Protein AF-A0A2N5JMX3-F1 (afdb_monomer)

Foldseek 3Di:
DDDWDDDLNDTDHRPVVVVCVVLPDDDDDQDPLLSSVLSVLVSVCVPDDDDALEAEDEHAAPDDAVSQQVSQVVCCVVRLHWYKYAYHQRWIFTALVVCVLCVQCVVQWPDDDSRGITGGHPVCSVVSSVSSSVVSVVNTRDPDDDSQPAPEEAELVRDDQVVLVVVQVVPVVPDPDFHKHKYAFAAQDPDQWDDRPNETEHEPDPDPCNVVSVVAGTKIFIWGWDADPVRGIYTYTDDMDHHDPDPPPD

Sequence (250 aa):
MKYRWTLSDLVFPQDQGLLTERLTDRFQPLSEVAQRYRLEAKYLLAGEVQPYSSIVLTHSHWSDQDSLQQVVFKLEQEYGCPVILIGAEGRGIVKPDRSFLLEQVSSWLKEWHKDGKFVVQPQKIDQVIDRWRKFCRPYRSSYTNNDLKIEAIIPYDRVMANDLNSLYQTVAPFMTERPLFCLSSVPMPREKIVNVKGINFVWAEQKDQAETLKRWQKIDLVFYLEKTQKSQWQGTIVDVEPTRDGRIPV

Radius of gyration: 21.65 Å; Cα contacts (8 Å, |Δi|>4): 366; chains: 1; bounding box: 45×44×70 Å

Mean predicted aligned error: 16.63 Å

Solvent-accessible surface area (backbone atoms only — not comparable to full-atom values): 14628 Å² total; per-residue (Å²): 142,83,84,68,47,75,59,95,87,43,79,42,79,71,55,59,64,67,50,44,68,72,62,64,65,89,72,81,88,64,53,73,68,21,49,50,53,40,53,54,50,54,54,59,52,71,76,56,83,84,78,49,28,41,48,74,49,75,43,74,85,44,72,57,63,73,35,46,42,55,30,36,57,48,48,24,68,76,54,49,26,58,35,36,44,31,20,29,86,26,38,27,33,36,55,42,98,49,43,72,61,52,62,78,44,46,94,48,39,79,47,74,48,79,73,16,43,34,27,34,40,69,96,36,46,69,61,48,49,53,48,49,52,61,67,28,50,80,47,64,38,44,78,83,93,55,89,71,65,63,77,46,80,40,53,51,92,69,68,47,72,67,56,56,52,54,51,46,68,68,48,46,86,81,46,97,58,85,59,27,34,30,40,33,63,33,67,55,67,95,53,84,57,39,72,57,89,88,31,46,31,34,64,74,61,94,68,92,45,71,71,70,50,72,76,40,73,27,23,28,39,30,26,33,78,46,71,45,98,83,71,44,66,31,34,39,31,78,46,77,44,71,44,78,85,82,78,76,82,128

Structure (mmCIF, N/CA/C/O backbone):
data_AF-A0A2N5JMX3-F1
#
_entry.id   AF-A0A2N5JMX3-F1
#
loop_
_atom_site.group_PDB
_atom_site.id
_atom_site.type_symbol
_atom_site.label_atom_id
_atom_site.label_alt_id
_atom_site.label_comp_id
_atom_site.label_asym_id
_atom_site.label_entity_id
_atom_site.label_seq_id
_atom_site.pdbx_PDB_ins_code
_atom_site.Cartn_x
_atom_site.Cartn_y
_atom_site.Cartn_z
_atom_site.occupancy
_atom_site.B_iso_or_equiv
_atom_site.auth_seq_id
_atom_site.auth_comp_id
_atom_site.auth_asym_id
_atom_site.auth_atom_id
_atom_site.pdbx_PDB_model_num
ATOM 1 N N . MET A 1 1 ? -10.245 15.251 -33.845 1.00 33.56 1 MET A N 1
ATOM 2 C CA . MET A 1 1 ? -9.558 14.964 -32.568 1.00 33.56 1 MET A CA 1
ATOM 3 C C . MET A 1 1 ? -8.161 15.547 -32.651 1.00 33.56 1 MET A C 1
ATOM 5 O O . MET A 1 1 ? -7.370 15.052 -33.437 1.00 33.56 1 MET A O 1
ATOM 9 N N . LYS A 1 2 ? -7.886 16.651 -31.957 1.00 34.22 2 LYS A N 1
ATOM 10 C CA . LYS A 1 2 ? -6.597 17.342 -32.022 1.00 34.22 2 LYS A CA 1
ATOM 11 C C . LYS A 1 2 ? -6.095 17.545 -30.584 1.00 34.22 2 LYS A C 1
ATOM 13 O O . LYS A 1 2 ? -6.896 17.920 -29.736 1.00 34.22 2 LYS A O 1
ATOM 18 N N . TYR A 1 3 ? -4.798 17.313 -30.371 1.00 40.62 3 TYR A N 1
ATOM 19 C CA . TYR A 1 3 ? -3.989 17.748 -29.217 1.00 40.62 3 TYR A CA 1
ATOM 20 C C . TYR A 1 3 ? -3.969 16.829 -27.967 1.00 40.62 3 TYR A C 1
ATOM 22 O O . TYR A 1 3 ? -4.787 16.943 -27.060 1.00 40.62 3 TYR A O 1
ATOM 30 N N . ARG A 1 4 ? -2.977 15.923 -27.924 1.00 45.19 4 ARG A N 1
ATOM 31 C CA . ARG A 1 4 ? -2.573 15.036 -26.809 1.00 45.19 4 ARG A CA 1
ATOM 32 C C . ARG A 1 4 ? -1.038 14.966 -26.786 1.00 45.19 4 ARG A C 1
ATOM 34 O O . ARG A 1 4 ? -0.452 14.914 -27.865 1.00 45.19 4 ARG A O 1
ATOM 41 N N . TRP A 1 5 ? -0.401 14.978 -25.613 1.00 37.41 5 TRP A N 1
ATOM 42 C CA . TRP A 1 5 ? 1.052 14.755 -25.476 1.00 37.41 5 TRP A CA 1
ATOM 43 C C . TRP A 1 5 ? 1.297 13.331 -24.976 1.00 37.41 5 TRP A C 1
ATOM 45 O O . TRP A 1 5 ? 0.543 12.848 -24.131 1.00 37.41 5 TRP A O 1
ATOM 55 N N . THR A 1 6 ? 2.322 12.662 -25.501 1.00 45.41 6 THR A N 1
ATOM 56 C CA . THR A 1 6 ? 2.697 11.295 -25.114 1.00 45.41 6 THR A CA 1
ATOM 57 C C . THR A 1 6 ? 4.011 11.300 -24.346 1.00 45.41 6 THR A C 1
ATOM 59 O O . THR A 1 6 ? 5.022 11.754 -24.880 1.00 45.41 6 THR A O 1
ATOM 62 N N . LEU A 1 7 ? 4.007 10.769 -23.125 1.00 44.41 7 LEU A N 1
ATOM 63 C CA . LEU A 1 7 ? 5.220 10.440 -22.373 1.00 44.41 7 LEU A CA 1
ATOM 64 C C . LEU A 1 7 ? 5.188 8.937 -22.116 1.00 44.41 7 LEU A C 1
ATOM 66 O O . LEU A 1 7 ? 4.300 8.466 -21.413 1.00 44.41 7 LEU A O 1
ATOM 70 N N . SER A 1 8 ? 6.127 8.203 -22.714 1.00 48.09 8 SER A N 1
ATOM 71 C CA . SER A 1 8 ? 6.264 6.755 -22.516 1.00 48.09 8 SER A CA 1
ATOM 72 C C . SER A 1 8 ? 4.932 6.004 -22.711 1.00 48.09 8 SER A C 1
ATOM 74 O O . SER A 1 8 ? 4.511 5.237 -21.855 1.00 48.09 8 SER A O 1
ATOM 76 N N . ASP A 1 9 ? 4.240 6.296 -23.819 1.00 50.84 9 ASP A N 1
ATOM 77 C CA . ASP A 1 9 ? 2.918 5.766 -24.204 1.00 50.84 9 ASP A CA 1
ATOM 78 C C . ASP A 1 9 ? 1.709 6.233 -23.360 1.00 50.84 9 ASP A C 1
ATOM 80 O O . ASP A 1 9 ? 0.561 5.975 -23.732 1.00 50.84 9 ASP A O 1
ATOM 84 N N . LEU A 1 10 ? 1.919 7.012 -22.292 1.00 45.47 10 LEU A N 1
ATOM 85 C CA . LEU A 1 10 ? 0.849 7.654 -21.519 1.00 45.47 10 LEU A CA 1
ATOM 86 C C . LEU A 1 10 ? 0.405 8.975 -22.161 1.00 45.47 10 LEU A C 1
ATOM 88 O O . LEU A 1 10 ? 1.221 9.777 -22.614 1.00 45.47 10 LEU A O 1
ATOM 92 N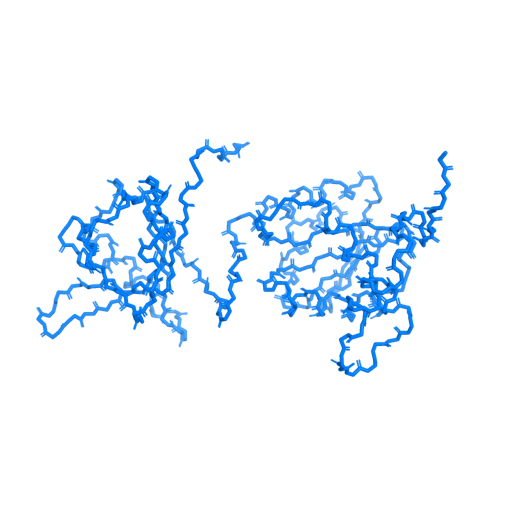 N . VAL A 1 11 ? -0.909 9.217 -22.188 1.00 52.62 11 VAL A N 1
ATOM 93 C CA . VAL A 1 11 ? -1.544 10.336 -22.902 1.00 52.62 11 VAL A CA 1
ATOM 94 C C . VAL A 1 11 ? -1.982 11.437 -21.932 1.00 52.62 11 VAL A C 1
ATOM 96 O O . VAL A 1 11 ? -2.961 11.277 -21.210 1.00 52.62 11 VAL A O 1
ATOM 99 N N . PHE A 1 12 ? -1.334 12.599 -21.960 1.00 49.59 12 PHE A N 1
ATOM 100 C CA . PHE A 1 12 ? -1.608 13.703 -21.030 1.00 49.59 12 PHE A CA 1
ATOM 101 C C . PHE A 1 12 ? -2.557 14.757 -21.638 1.00 49.59 12 PHE A C 1
ATOM 103 O O . PHE A 1 12 ? -2.493 15.013 -22.849 1.00 49.59 12 PHE A O 1
ATOM 110 N N . PRO A 1 13 ? -3.433 15.394 -20.830 1.00 46.22 13 PRO A N 1
ATOM 111 C CA . PRO A 1 13 ? -4.165 16.590 -21.252 1.00 46.22 13 PRO A CA 1
ATOM 112 C C . PRO A 1 13 ? -3.198 17.766 -21.496 1.00 46.22 13 PRO A C 1
ATOM 114 O O . PRO A 1 13 ? -2.206 17.909 -20.789 1.00 46.22 13 PRO A O 1
ATOM 117 N N . GLN A 1 14 ? -3.474 18.599 -22.511 1.00 49.59 14 GLN A N 1
ATOM 118 C CA . GLN A 1 14 ? -2.558 19.644 -23.012 1.00 49.59 14 GLN A CA 1
ATOM 119 C C . GLN A 1 14 ? -2.298 20.796 -22.022 1.00 49.59 14 GLN A C 1
ATOM 121 O O . GLN A 1 14 ? -1.382 21.581 -22.248 1.00 49.59 14 GLN A O 1
ATOM 126 N N . ASP A 1 15 ? -3.094 20.932 -20.960 1.00 49.72 15 ASP A N 1
ATOM 127 C CA . ASP A 1 15 ? -3.024 22.082 -20.060 1.00 49.72 15 ASP A CA 1
ATOM 128 C C . ASP A 1 15 ? -1.723 22.073 -19.235 1.00 49.72 15 ASP A C 1
ATOM 130 O O . ASP A 1 15 ? -1.632 21.502 -18.145 1.00 49.72 15 ASP A O 1
ATOM 134 N N . GLN A 1 16 ? -0.687 22.699 -19.803 1.00 43.53 16 GLN A N 1
ATOM 135 C CA . GLN A 1 16 ? 0.624 22.867 -19.188 1.00 43.53 16 GLN A CA 1
ATOM 136 C C . GLN A 1 16 ? 0.516 23.590 -17.845 1.00 43.53 16 GLN A C 1
ATOM 138 O O .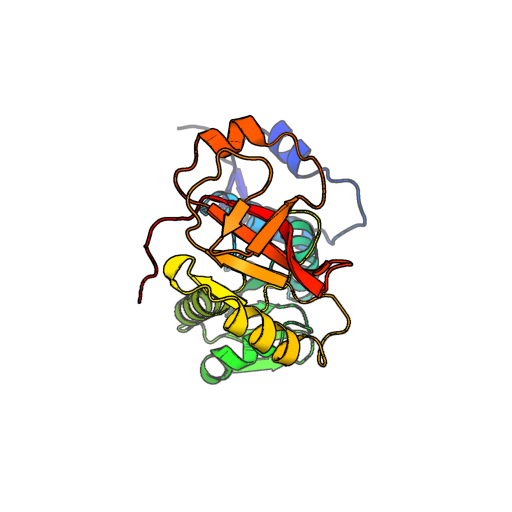 GLN A 1 16 ? 1.366 23.347 -16.998 1.00 43.53 16 GLN A O 1
ATOM 143 N N . GLY A 1 17 ? -0.515 24.413 -17.609 1.00 43.81 17 GLY A N 1
ATOM 144 C CA . GLY A 1 17 ? -0.740 25.081 -16.326 1.00 43.81 17 GLY A CA 1
ATOM 145 C C . GLY A 1 17 ? -1.098 24.089 -15.222 1.00 43.81 17 GLY A C 1
ATOM 146 O O . GLY A 1 17 ? -0.428 24.055 -14.198 1.00 43.81 17 GLY A O 1
ATOM 147 N N . LEU A 1 18 ? -2.066 23.207 -15.479 1.00 45.16 18 LEU A N 1
ATOM 148 C CA . LEU A 1 18 ? -2.503 22.144 -14.560 1.00 45.16 18 LEU A CA 1
ATOM 149 C C . LEU A 1 18 ? -1.426 21.071 -14.340 1.00 45.16 18 LEU A C 1
ATOM 151 O O . LEU A 1 18 ? -1.319 20.507 -13.251 1.00 45.16 18 LEU A O 1
ATOM 155 N N . LEU A 1 19 ? -0.616 20.787 -15.367 1.00 43.91 19 LEU A N 1
ATOM 156 C CA . LEU A 1 19 ? 0.550 19.915 -15.237 1.00 43.91 19 LEU A CA 1
ATOM 157 C C . LEU A 1 19 ? 1.636 20.605 -14.398 1.00 43.91 19 LEU A C 1
ATOM 159 O O . LEU A 1 19 ? 2.109 20.012 -13.443 1.00 43.91 19 LEU A O 1
ATOM 163 N N . THR A 1 20 ? 1.978 21.863 -14.690 1.00 40.91 20 THR A N 1
ATOM 164 C CA . THR A 1 20 ? 2.992 22.643 -13.955 1.00 40.91 20 THR A CA 1
ATOM 165 C C . THR A 1 20 ? 2.581 22.864 -12.500 1.00 40.91 20 THR A C 1
ATOM 167 O O . THR A 1 20 ? 3.399 22.676 -11.612 1.00 40.91 20 THR A O 1
ATOM 170 N N . GLU A 1 21 ? 1.317 23.157 -12.211 1.00 44.06 21 GLU A N 1
ATOM 171 C CA . GLU A 1 21 ? 0.785 23.292 -10.848 1.00 44.06 21 GLU A CA 1
ATOM 172 C C . GLU A 1 21 ? 0.846 21.963 -10.069 1.00 44.06 21 GLU A C 1
ATOM 174 O O . GLU A 1 21 ? 1.170 21.958 -8.887 1.00 44.06 21 GLU A O 1
ATOM 179 N N . ARG A 1 22 ? 0.644 20.817 -10.742 1.00 44.59 22 ARG A N 1
ATOM 180 C CA . ARG A 1 22 ? 0.845 19.470 -10.163 1.00 44.59 22 ARG A CA 1
ATOM 181 C C . ARG A 1 22 ? 2.314 19.028 -10.090 1.00 44.59 22 ARG A C 1
ATOM 183 O O . ARG A 1 22 ? 2.624 18.085 -9.360 1.00 44.59 22 ARG A O 1
ATOM 190 N N . LEU A 1 23 ? 3.191 19.641 -10.886 1.00 44.28 23 LEU A N 1
ATOM 191 C CA . LEU A 1 23 ? 4.609 19.293 -11.048 1.00 44.28 23 LEU A CA 1
ATOM 192 C C . LEU A 1 23 ? 5.542 20.163 -10.200 1.00 44.28 23 LEU A C 1
ATOM 194 O O . LEU A 1 23 ? 6.615 19.701 -9.820 1.00 44.28 23 LEU A O 1
ATOM 198 N N . THR A 1 24 ? 5.150 21.399 -9.890 1.00 42.28 24 THR A N 1
ATOM 199 C CA . THR A 1 24 ? 5.973 22.364 -9.148 1.00 42.28 24 THR A CA 1
ATOM 200 C C . THR A 1 24 ? 5.713 22.253 -7.647 1.00 42.28 24 THR A C 1
ATOM 202 O O . THR A 1 24 ? 5.396 23.233 -6.978 1.00 42.28 24 THR A O 1
ATOM 205 N N . ASP A 1 25 ? 5.867 21.052 -7.093 1.00 42.94 25 ASP A N 1
ATOM 206 C CA . ASP A 1 25 ? 6.045 20.910 -5.650 1.00 42.94 25 ASP A CA 1
ATOM 207 C C . ASP A 1 25 ? 7.486 21.308 -5.322 1.00 42.94 25 ASP A C 1
ATOM 209 O O . ASP A 1 25 ? 8.447 20.643 -5.718 1.00 42.94 25 ASP A O 1
ATOM 213 N N . ARG A 1 26 ? 7.636 22.426 -4.602 1.00 46.78 26 ARG A N 1
ATOM 214 C CA . ARG A 1 26 ? 8.879 22.796 -3.905 1.00 46.78 26 ARG A CA 1
ATOM 215 C C . ARG A 1 26 ? 9.353 21.551 -3.155 1.00 46.78 26 ARG A C 1
ATOM 217 O O . ARG A 1 26 ? 8.514 21.019 -2.466 1.00 46.78 26 ARG A O 1
ATOM 224 N N . PHE A 1 27 ? 10.597 21.081 -3.302 1.00 43.00 27 PHE A N 1
ATOM 225 C CA . PHE A 1 27 ? 11.424 20.281 -2.358 1.00 43.00 27 PHE A CA 1
ATOM 226 C C . PHE A 1 27 ? 12.479 19.443 -3.127 1.00 43.00 27 PHE A C 1
ATOM 228 O O . PHE A 1 27 ? 12.390 19.294 -4.338 1.00 43.00 27 PHE A O 1
ATOM 235 N N . GLN A 1 28 ? 13.517 18.983 -2.406 1.00 52.78 28 GLN A N 1
ATOM 236 C CA . GLN A 1 28 ? 14.839 18.491 -2.864 1.00 52.78 28 GLN A CA 1
ATOM 237 C C . GLN A 1 28 ? 14.906 17.720 -4.203 1.00 52.78 28 GLN A C 1
ATOM 239 O O . GLN A 1 28 ? 14.003 16.940 -4.509 1.00 52.78 28 GLN A O 1
ATOM 244 N N . PRO A 1 29 ? 16.007 17.871 -4.974 1.00 61.06 29 PRO A N 1
ATOM 245 C CA . PRO A 1 29 ? 16.039 17.454 -6.368 1.00 61.06 29 PRO A CA 1
ATOM 246 C C . PRO A 1 29 ? 16.070 15.928 -6.489 1.00 61.06 29 PRO A C 1
ATOM 248 O O . PRO A 1 29 ? 17.095 15.287 -6.267 1.00 61.06 29 PRO A O 1
ATOM 251 N N . LEU A 1 30 ? 14.932 15.354 -6.879 1.00 63.34 30 LEU A N 1
ATOM 252 C CA . LEU A 1 30 ? 14.896 14.064 -7.563 1.00 63.34 30 LEU A CA 1
ATOM 253 C C . LEU A 1 30 ? 15.692 14.176 -8.870 1.00 63.34 30 LEU A C 1
ATOM 255 O O . LEU A 1 30 ? 15.670 15.234 -9.509 1.00 63.34 30 LEU A O 1
ATOM 259 N N . SER A 1 31 ? 16.332 13.085 -9.297 1.00 78.56 31 SER A N 1
ATOM 260 C CA . SER A 1 31 ? 16.915 13.007 -10.643 1.00 78.56 31 SER A CA 1
ATOM 261 C C . SER A 1 31 ? 15.835 13.240 -11.711 1.00 78.56 31 SER A C 1
ATOM 263 O O . SER A 1 31 ? 14.657 12.959 -11.481 1.00 78.56 31 SER A O 1
ATOM 265 N N . GLU A 1 32 ? 16.216 13.709 -12.901 1.00 79.94 32 GLU A N 1
ATOM 266 C CA . GLU A 1 32 ? 15.267 13.905 -14.013 1.00 79.94 32 GLU A CA 1
ATOM 267 C C . GLU A 1 32 ? 14.483 12.618 -14.337 1.00 79.94 32 GLU A C 1
ATOM 269 O O . GLU A 1 32 ? 13.275 12.649 -14.578 1.00 79.94 32 GLU A O 1
ATOM 274 N N . VAL A 1 33 ? 15.149 11.461 -14.253 1.00 81.62 33 VAL A N 1
ATOM 275 C CA . VAL A 1 33 ? 14.536 10.141 -14.461 1.00 81.62 33 VAL A CA 1
ATOM 276 C C . VAL A 1 33 ? 13.513 9.819 -13.364 1.00 81.62 33 VAL A C 1
ATOM 278 O O . VAL A 1 33 ? 12.407 9.374 -13.675 1.00 81.62 33 VAL A O 1
ATOM 281 N N . ALA A 1 34 ? 13.828 10.088 -12.094 1.00 79.06 34 ALA A N 1
ATOM 282 C CA . ALA A 1 34 ? 12.903 9.875 -10.980 1.00 79.06 34 ALA A CA 1
ATOM 283 C C . ALA A 1 34 ? 11.696 10.828 -11.032 1.00 79.06 34 ALA A C 1
ATOM 285 O O . ALA A 1 34 ? 10.572 10.415 -10.745 1.00 79.06 34 ALA A O 1
ATOM 286 N N . GLN A 1 35 ? 11.890 12.084 -11.450 1.00 76.62 35 GLN A N 1
ATOM 287 C CA . GLN A 1 35 ? 10.785 13.025 -11.675 1.00 76.62 35 GLN A CA 1
ATOM 288 C C . GLN A 1 35 ? 9.826 12.506 -12.750 1.00 76.62 35 GLN A C 1
ATOM 290 O O . GLN A 1 35 ? 8.611 12.491 -12.535 1.00 76.62 35 GLN A O 1
ATOM 295 N N . ARG A 1 36 ? 10.373 12.010 -13.870 1.00 79.88 36 ARG A N 1
ATOM 296 C CA . ARG A 1 36 ? 9.593 11.391 -14.947 1.00 79.88 36 ARG A CA 1
ATOM 297 C C . ARG A 1 36 ? 8.780 10.197 -14.443 1.00 79.88 36 ARG A C 1
ATOM 299 O O . ARG A 1 36 ? 7.568 10.171 -14.631 1.00 79.88 36 ARG A O 1
ATOM 306 N N . TYR A 1 37 ? 9.411 9.245 -13.756 1.00 82.25 37 TYR A N 1
ATOM 307 C CA . TYR A 1 37 ? 8.720 8.055 -13.241 1.00 82.25 37 TYR A CA 1
ATOM 308 C C . TYR A 1 37 ? 7.634 8.396 -12.215 1.00 82.25 37 TYR A C 1
ATOM 310 O O . TYR A 1 37 ? 6.561 7.795 -12.236 1.00 82.25 37 TYR A O 1
ATOM 318 N N . ARG A 1 38 ? 7.857 9.395 -11.348 1.00 78.38 38 ARG A N 1
ATOM 319 C CA . ARG A 1 38 ? 6.820 9.868 -10.416 1.00 78.38 38 ARG A CA 1
ATOM 320 C C . ARG A 1 38 ? 5.613 10.435 -11.160 1.00 78.38 38 ARG A C 1
ATOM 322 O O . ARG A 1 38 ? 4.484 10.153 -10.765 1.00 78.38 38 ARG A O 1
ATOM 329 N N . LEU A 1 39 ? 5.831 11.219 -12.217 1.00 71.81 39 LEU A N 1
ATOM 330 C CA . LEU A 1 39 ? 4.746 11.770 -13.032 1.00 71.81 39 LEU A CA 1
ATOM 331 C C . LEU A 1 39 ? 3.932 10.659 -13.707 1.00 71.81 39 LEU A C 1
ATOM 333 O O . LEU A 1 39 ? 2.703 10.676 -13.648 1.00 71.81 39 LEU A O 1
ATOM 337 N N . GLU A 1 40 ? 4.616 9.685 -14.307 1.00 70.50 40 GLU A N 1
ATOM 338 C CA . GLU A 1 40 ? 3.985 8.514 -14.926 1.00 70.50 40 GLU A CA 1
ATOM 339 C C . GLU A 1 40 ? 3.161 7.728 -13.890 1.00 70.50 40 GLU A C 1
ATOM 341 O O . GLU A 1 40 ? 1.989 7.434 -14.125 1.00 70.50 40 GLU A O 1
ATOM 346 N N . ALA A 1 41 ? 3.710 7.490 -12.693 1.00 75.06 41 ALA A N 1
ATOM 347 C CA . ALA A 1 41 ? 3.007 6.816 -11.602 1.00 75.06 41 ALA A CA 1
ATOM 348 C C . ALA A 1 41 ? 1.763 7.584 -11.119 1.00 75.06 41 ALA A C 1
ATOM 350 O O . ALA A 1 41 ? 0.698 6.990 -10.961 1.00 75.06 41 ALA A O 1
ATOM 351 N N . LYS A 1 42 ? 1.856 8.909 -10.934 1.00 71.19 42 LYS A N 1
ATOM 352 C CA . LYS A 1 42 ? 0.703 9.756 -10.572 1.00 71.19 42 LYS A CA 1
ATOM 353 C C . LYS A 1 42 ? -0.411 9.686 -11.613 1.00 71.19 42 LYS A C 1
ATOM 355 O O . LYS A 1 42 ? -1.588 9.700 -11.258 1.00 71.19 42 LYS A O 1
ATOM 360 N N . TYR A 1 43 ? -0.049 9.619 -12.891 1.00 66.75 43 TYR A N 1
ATOM 361 C CA . TYR A 1 43 ? -1.024 9.514 -13.966 1.00 66.75 43 TYR A CA 1
ATOM 362 C C . TYR A 1 43 ? -1.729 8.152 -13.963 1.00 66.75 43 TYR A C 1
ATOM 364 O O . TYR A 1 43 ? -2.955 8.107 -14.043 1.00 66.75 43 TYR A O 1
ATOM 372 N N . LEU A 1 44 ? -0.978 7.058 -13.794 1.00 64.25 44 LEU A N 1
ATOM 373 C CA . LEU A 1 44 ? -1.550 5.716 -13.637 1.00 64.25 44 LEU A CA 1
ATOM 374 C C . LEU A 1 44 ? -2.529 5.660 -12.450 1.00 64.25 44 LEU A C 1
ATOM 376 O O . LEU A 1 44 ? -3.631 5.135 -12.584 1.00 64.25 44 LEU A O 1
ATOM 380 N N . LEU A 1 45 ? -2.171 6.285 -11.324 1.00 65.31 45 LEU A N 1
ATOM 381 C CA . LEU A 1 45 ? -3.018 6.368 -10.129 1.00 65.31 45 LEU A CA 1
ATOM 382 C C . LEU A 1 45 ? -4.294 7.187 -10.320 1.00 65.31 45 LEU A C 1
ATOM 384 O O . LEU A 1 45 ? -5.295 6.896 -9.675 1.00 65.31 45 LEU A O 1
ATOM 388 N N . ALA A 1 46 ? -4.291 8.217 -11.168 1.00 58.12 46 ALA A N 1
ATOM 389 C CA . ALA A 1 46 ? -5.478 9.042 -11.405 1.00 58.12 46 ALA A CA 1
ATOM 390 C C . ALA A 1 46 ? -6.620 8.268 -12.095 1.00 58.12 46 ALA A C 1
ATOM 392 O O . ALA A 1 46 ? -7.766 8.714 -12.060 1.00 58.12 46 ALA A O 1
ATOM 393 N N . GLY A 1 47 ? -6.312 7.125 -12.718 1.00 49.16 47 GLY A N 1
ATOM 394 C CA . GLY A 1 47 ? -7.296 6.217 -13.307 1.00 49.16 47 GLY A CA 1
ATOM 395 C C . GLY A 1 47 ? -7.896 5.199 -12.331 1.00 49.16 47 GLY A C 1
ATOM 396 O O . GLY A 1 47 ? -8.833 4.497 -12.711 1.00 49.16 47 GLY A O 1
ATOM 397 N N . GLU A 1 48 ? -7.386 5.094 -11.099 1.00 50.53 48 GLU A N 1
ATOM 398 C CA . GLU A 1 48 ? -7.849 4.115 -10.110 1.00 50.53 48 GLU A CA 1
ATOM 399 C C . GLU A 1 48 ? -8.835 4.720 -9.085 1.00 50.53 48 GLU A C 1
ATOM 401 O O . GLU A 1 48 ? -8.913 5.931 -8.878 1.00 50.53 48 GLU A O 1
ATOM 406 N N . VAL A 1 49 ? -9.650 3.863 -8.455 1.00 44.84 49 VAL A N 1
ATOM 407 C CA . VAL A 1 49 ? -10.681 4.271 -7.482 1.00 44.84 49 VAL A CA 1
ATOM 408 C C . VAL A 1 49 ? -10.094 4.278 -6.065 1.00 44.84 49 VAL A C 1
ATOM 410 O O . VAL A 1 49 ? -9.641 3.244 -5.581 1.00 44.84 49 VAL A O 1
ATOM 413 N N . GLN A 1 50 ? -10.157 5.421 -5.376 1.00 51.66 50 GLN A N 1
ATOM 414 C CA . GLN A 1 50 ? -9.649 5.603 -4.006 1.00 51.66 50 GLN A CA 1
ATOM 415 C C . GLN A 1 50 ? -10.571 5.039 -2.897 1.00 51.66 50 GLN A C 1
ATOM 417 O O . GLN A 1 50 ? -11.803 4.986 -3.062 1.00 51.66 50 GLN A O 1
ATOM 422 N N . PRO A 1 51 ? -10.026 4.673 -1.711 1.00 52.31 51 PRO A N 1
ATOM 423 C CA . PRO A 1 51 ? -8.632 4.762 -1.247 1.00 52.31 51 PRO A CA 1
ATOM 424 C C . PRO A 1 51 ? -7.800 3.492 -1.506 1.00 52.31 51 PRO A C 1
ATOM 426 O O . PRO A 1 51 ? -8.345 2.401 -1.693 1.00 52.31 51 PRO A O 1
ATOM 429 N N . TYR A 1 52 ? -6.471 3.651 -1.483 1.00 58.09 52 TYR A N 1
ATOM 430 C CA . TYR A 1 52 ? -5.487 2.629 -1.852 1.00 58.09 52 TYR A CA 1
ATOM 431 C C . TYR A 1 52 ? -4.866 1.946 -0.634 1.00 58.09 52 TYR A C 1
ATOM 433 O O . TYR A 1 52 ? -3.885 2.430 -0.101 1.00 58.09 52 TYR A O 1
ATOM 441 N N . SER A 1 53 ? -5.319 0.752 -0.256 1.00 64.75 53 SER A N 1
ATOM 442 C CA . SER A 1 53 ? -4.644 -0.056 0.782 1.00 64.75 53 SER A CA 1
ATOM 443 C C . SER A 1 53 ? -3.169 -0.387 0.464 1.00 64.75 53 SER A C 1
ATOM 445 O O . SER A 1 53 ? -2.366 -0.702 1.336 1.00 64.75 53 SER A O 1
ATOM 447 N N . SER A 1 54 ? -2.811 -0.322 -0.814 1.00 74.88 54 SER A N 1
ATOM 448 C CA . SER A 1 54 ? -1.446 -0.321 -1.333 1.00 74.88 54 SER A CA 1
ATOM 449 C C . SER A 1 54 ? -1.477 0.186 -2.765 1.00 74.88 54 SER A C 1
ATOM 451 O O . SER A 1 54 ? -2.451 -0.066 -3.480 1.00 74.88 54 SER A O 1
ATOM 453 N N . ILE A 1 55 ? -0.386 0.778 -3.219 1.00 83.00 55 ILE A N 1
ATOM 454 C CA . ILE A 1 55 ? -0.177 1.135 -4.616 1.00 83.00 55 ILE A CA 1
ATOM 455 C C . ILE A 1 55 ? 0.741 0.091 -5.239 1.00 83.00 55 ILE A C 1
ATOM 457 O O . ILE A 1 55 ? 1.869 -0.096 -4.796 1.00 83.00 55 ILE A O 1
ATOM 461 N N . VAL A 1 56 ? 0.262 -0.587 -6.279 1.00 87.94 56 VAL A N 1
ATOM 462 C CA . VAL A 1 56 ? 1.072 -1.533 -7.050 1.00 87.94 56 VAL A CA 1
ATOM 463 C C . VAL A 1 56 ? 0.956 -1.159 -8.515 1.00 87.94 56 VAL A C 1
ATOM 465 O O . VAL A 1 56 ? -0.114 -1.320 -9.100 1.00 87.94 56 VAL A O 1
ATOM 468 N N . LEU A 1 57 ? 2.036 -0.633 -9.087 1.00 87.44 57 LEU A N 1
ATOM 469 C CA . LEU A 1 57 ? 2.055 -0.138 -10.463 1.00 87.44 57 LEU A CA 1
ATOM 470 C C . LEU A 1 57 ? 3.101 -0.880 -11.277 1.00 87.44 57 LEU A C 1
ATOM 472 O O . LEU A 1 57 ? 4.171 -1.223 -10.771 1.00 87.44 57 LEU A O 1
ATOM 476 N N . THR A 1 58 ? 2.807 -1.065 -12.559 1.00 89.62 58 THR A N 1
ATOM 477 C CA . THR A 1 58 ? 3.775 -1.580 -13.518 1.00 89.62 58 THR A CA 1
ATOM 478 C C . THR A 1 58 ? 3.873 -0.694 -14.747 1.00 89.62 58 THR A C 1
ATOM 480 O O . THR A 1 58 ? 2.874 -0.124 -15.185 1.00 89.62 58 THR A O 1
ATOM 483 N N . HIS A 1 59 ? 5.086 -0.562 -15.285 1.00 87.69 59 HIS A N 1
ATOM 484 C CA . HIS A 1 59 ? 5.331 0.198 -16.500 1.00 87.69 59 HIS A CA 1
ATOM 485 C C . HIS A 1 59 ? 6.577 -0.312 -17.236 1.00 87.69 59 HIS A C 1
ATOM 487 O O . HIS A 1 59 ? 7.661 -0.417 -16.660 1.00 87.69 59 HIS A O 1
ATOM 493 N N . SER A 1 60 ? 6.447 -0.597 -18.532 1.00 86.00 60 SER A N 1
ATOM 494 C CA . SER A 1 60 ? 7.503 -1.233 -19.335 1.00 86.00 60 SER A CA 1
ATOM 495 C C . SER A 1 60 ? 8.740 -0.363 -19.552 1.00 86.00 60 SER A C 1
ATOM 497 O O . SER A 1 60 ? 9.809 -0.894 -19.834 1.00 86.00 60 SER A O 1
ATOM 499 N N . HIS A 1 61 ? 8.614 0.960 -19.420 1.00 86.44 61 HIS A N 1
ATOM 500 C CA . HIS A 1 61 ? 9.709 1.913 -19.656 1.00 86.44 61 HIS A CA 1
ATOM 501 C C . HIS A 1 61 ? 10.526 2.246 -18.400 1.00 86.44 61 HIS A C 1
ATOM 503 O O . HIS A 1 61 ? 11.494 3.003 -18.472 1.00 86.44 61 HIS A O 1
ATOM 509 N N . TRP A 1 62 ? 10.158 1.701 -17.239 1.00 91.56 62 TRP A N 1
ATOM 510 C CA . TRP A 1 62 ? 10.886 1.935 -15.993 1.00 91.56 62 TRP A CA 1
ATOM 511 C C . TRP A 1 62 ? 12.062 0.967 -15.861 1.00 91.56 62 TRP A C 1
ATOM 513 O O . TRP A 1 62 ? 11.890 -0.159 -15.418 1.00 91.56 62 TRP A O 1
ATOM 523 N N . SER A 1 63 ? 13.269 1.373 -16.240 1.00 89.75 63 SER A N 1
ATOM 524 C CA . SER A 1 63 ? 14.448 0.486 -16.212 1.00 89.75 63 SER A CA 1
ATOM 525 C C . SER A 1 63 ? 15.427 0.767 -15.069 1.00 89.75 63 SER A C 1
ATOM 527 O O . SER A 1 63 ? 16.193 -0.115 -14.687 1.00 89.75 63 SER A O 1
ATOM 529 N N . ASP A 1 64 ? 15.398 1.978 -14.509 1.00 91.56 64 ASP A N 1
ATOM 530 C CA . ASP A 1 64 ? 16.341 2.424 -13.481 1.00 91.56 64 ASP A CA 1
ATOM 531 C C . ASP A 1 64 ? 15.775 2.221 -12.067 1.00 91.56 64 ASP A C 1
ATOM 533 O O . ASP A 1 64 ? 14.903 2.968 -11.611 1.00 91.56 64 ASP A O 1
ATOM 537 N N . GLN A 1 65 ? 16.285 1.201 -11.374 1.00 89.81 65 GLN A N 1
ATOM 538 C CA . GLN A 1 65 ? 15.850 0.818 -10.031 1.00 89.81 65 GLN A CA 1
ATOM 539 C C . GLN A 1 65 ? 16.188 1.862 -8.957 1.00 89.81 65 GLN A C 1
ATOM 541 O O . GLN A 1 65 ? 15.417 2.003 -8.008 1.00 89.81 65 GLN A O 1
ATOM 546 N N . ASP A 1 66 ? 17.267 2.632 -9.105 1.00 89.69 66 ASP A N 1
ATOM 547 C CA . ASP A 1 66 ? 17.634 3.645 -8.106 1.00 89.69 66 ASP A CA 1
ATOM 548 C C . ASP A 1 66 ? 16.689 4.855 -8.185 1.00 89.69 66 ASP A C 1
ATOM 550 O O . ASP A 1 66 ? 16.241 5.379 -7.160 1.00 89.69 66 ASP A O 1
ATOM 554 N N . SER A 1 67 ? 16.290 5.256 -9.399 1.00 90.00 67 SER A N 1
ATOM 555 C CA . SER A 1 67 ? 15.225 6.251 -9.581 1.00 90.00 67 SER A CA 1
ATOM 556 C C . SER A 1 67 ? 13.871 5.730 -9.099 1.00 90.00 67 SER A C 1
ATOM 558 O O . SER A 1 67 ? 13.155 6.458 -8.411 1.00 90.00 67 SER A O 1
ATOM 560 N N . LEU A 1 68 ? 13.518 4.472 -9.393 1.00 90.94 68 LEU A N 1
ATOM 561 C CA . LEU A 1 68 ? 12.280 3.865 -8.884 1.00 90.94 68 LEU A CA 1
ATOM 562 C C . LEU A 1 68 ? 12.233 3.851 -7.357 1.00 90.94 68 LEU A C 1
ATOM 564 O O . LEU A 1 68 ? 11.181 4.128 -6.785 1.00 90.94 68 LEU A O 1
ATOM 568 N N . GLN A 1 69 ? 13.359 3.592 -6.693 1.00 92.19 69 GLN A N 1
ATOM 569 C CA . GLN A 1 69 ? 13.450 3.649 -5.239 1.00 92.19 69 GLN A CA 1
ATOM 570 C C . GLN A 1 69 ? 13.108 5.042 -4.709 1.00 92.19 69 GLN A C 1
ATOM 572 O O . GLN A 1 69 ? 12.275 5.165 -3.814 1.00 92.19 69 GLN A O 1
ATOM 577 N N . GLN A 1 70 ? 13.652 6.107 -5.296 1.00 88.31 70 GLN A N 1
ATOM 578 C CA . GLN A 1 70 ? 13.290 7.471 -4.892 1.00 88.31 70 GLN A CA 1
ATOM 579 C C . GLN A 1 70 ? 11.790 7.747 -5.080 1.00 88.31 70 GLN A C 1
ATOM 581 O O . GLN A 1 70 ? 11.160 8.364 -4.216 1.00 88.31 70 GLN A O 1
ATOM 586 N N . VAL A 1 71 ? 11.201 7.253 -6.174 1.00 87.38 71 VAL A N 1
ATOM 587 C CA . VAL A 1 71 ? 9.764 7.399 -6.447 1.00 87.38 71 VAL A CA 1
ATOM 588 C C . VAL A 1 71 ? 8.917 6.626 -5.444 1.00 87.38 71 VAL A C 1
ATOM 590 O O . VAL A 1 71 ? 7.982 7.211 -4.909 1.00 87.38 71 VAL A O 1
ATOM 593 N N . VAL A 1 72 ? 9.251 5.370 -5.130 1.00 90.44 72 VAL A N 1
ATOM 594 C CA . VAL A 1 72 ? 8.569 4.574 -4.093 1.00 90.44 72 VAL A CA 1
ATOM 595 C C . VAL A 1 72 ? 8.545 5.342 -2.779 1.00 90.44 72 VAL A C 1
ATOM 597 O O . VAL A 1 72 ? 7.479 5.563 -2.216 1.00 90.44 72 VAL A O 1
ATOM 600 N N . PHE A 1 73 ? 9.698 5.830 -2.316 1.00 85.31 73 PHE A N 1
ATOM 601 C CA . PHE A 1 73 ? 9.774 6.558 -1.050 1.00 85.31 73 PHE A CA 1
ATOM 602 C C . PHE A 1 73 ? 8.883 7.801 -1.040 1.00 85.31 73 PHE A C 1
ATOM 604 O O . PHE A 1 73 ? 8.217 8.061 -0.037 1.00 85.31 73 PHE A O 1
ATOM 611 N N . LYS A 1 74 ? 8.842 8.542 -2.151 1.00 81.69 74 LYS A N 1
ATOM 612 C CA . LYS A 1 74 ? 8.013 9.744 -2.290 1.00 81.69 74 LYS A CA 1
ATOM 613 C C . LYS A 1 74 ? 6.533 9.434 -2.402 1.00 81.69 74 LYS A C 1
ATOM 615 O O . LYS A 1 74 ? 5.743 10.114 -1.762 1.00 81.69 74 LYS A O 1
ATOM 620 N N . LEU A 1 75 ? 6.161 8.426 -3.180 1.00 80.31 75 LEU A N 1
ATOM 621 C CA . LEU A 1 75 ? 4.776 7.998 -3.294 1.00 80.31 75 LEU A CA 1
ATOM 622 C C . LEU A 1 75 ? 4.276 7.415 -1.980 1.00 80.31 75 LEU A C 1
ATOM 624 O O . LEU A 1 75 ? 3.128 7.634 -1.669 1.00 80.31 75 LEU A O 1
ATOM 628 N N . GLU A 1 76 ? 5.087 6.734 -1.174 1.00 81.62 76 GLU A N 1
ATOM 629 C CA . GLU A 1 76 ? 4.614 6.289 0.143 1.00 81.62 76 GLU A CA 1
ATOM 630 C C . GLU A 1 76 ? 4.446 7.465 1.113 1.00 81.62 76 GLU A C 1
ATOM 632 O O . GLU A 1 76 ? 3.478 7.500 1.863 1.00 81.62 76 GLU A O 1
ATOM 637 N N . GLN A 1 77 ? 5.368 8.439 1.091 1.00 75.12 77 GLN A N 1
ATOM 638 C CA . GLN A 1 77 ? 5.251 9.672 1.885 1.00 75.12 77 GLN A CA 1
ATOM 639 C C . GLN A 1 77 ? 4.009 10.477 1.502 1.00 75.12 77 GLN A C 1
ATOM 641 O O . GLN A 1 77 ? 3.314 10.989 2.371 1.00 75.12 77 GLN A O 1
ATOM 646 N N . GLU A 1 78 ? 3.764 10.610 0.199 1.00 74.00 78 GLU A N 1
ATOM 647 C CA . GLU A 1 78 ? 2.597 11.299 -0.332 1.00 74.00 78 GLU A CA 1
ATOM 648 C C . GLU A 1 78 ? 1.351 10.488 -0.025 1.00 74.00 78 GLU A C 1
ATOM 650 O O . GLU A 1 78 ? 0.458 11.075 0.551 1.00 74.00 78 GLU A O 1
ATOM 655 N N . TYR A 1 79 ? 1.376 9.192 -0.368 1.00 70.62 79 TYR A N 1
ATOM 656 C CA . TYR A 1 79 ? 0.480 8.019 -0.261 1.00 70.62 79 TYR A CA 1
ATOM 657 C C . TYR A 1 79 ? -0.129 7.593 1.084 1.00 70.62 79 TYR A C 1
ATOM 659 O O . TYR A 1 79 ? -1.193 6.978 1.127 1.00 70.62 79 TYR A O 1
ATOM 667 N N . GLY A 1 80 ? 0.637 7.727 2.167 1.00 66.62 80 GLY A N 1
ATOM 668 C CA . 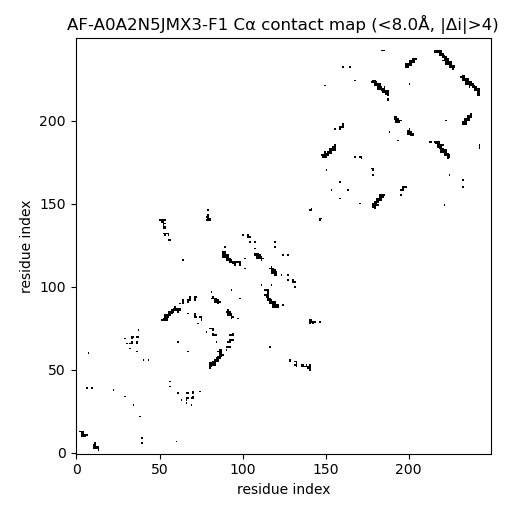GLY A 1 80 ? 0.329 7.051 3.436 1.00 66.62 80 GLY A CA 1
ATOM 669 C C . GLY A 1 80 ? 0.092 5.532 3.311 1.00 66.62 80 GLY A C 1
ATOM 670 O O . GLY A 1 80 ? -0.660 4.958 4.093 1.00 66.62 80 GLY A O 1
ATOM 671 N N . CYS A 1 81 ? 0.641 4.863 2.288 1.00 73.75 81 CYS A N 1
ATOM 672 C CA . CYS A 1 81 ? 0.408 3.437 2.037 1.00 73.75 81 CYS A CA 1
ATOM 673 C C . CYS A 1 81 ? 1.620 2.761 1.384 1.00 73.75 81 CYS A C 1
ATOM 675 O O . CYS A 1 81 ? 2.451 3.457 0.797 1.00 73.75 81 CYS A O 1
ATOM 677 N N . PRO A 1 82 ? 1.740 1.418 1.461 1.00 84.38 82 PRO A N 1
ATOM 678 C CA . PRO A 1 82 ? 2.813 0.690 0.791 1.00 84.38 82 PRO A CA 1
ATOM 679 C C . PRO A 1 82 ? 2.773 0.895 -0.725 1.00 84.38 82 PRO A C 1
ATOM 681 O O . PRO A 1 82 ? 1.720 0.722 -1.344 1.00 84.38 82 PRO A O 1
ATOM 684 N N . VAL A 1 83 ? 3.922 1.201 -1.326 1.00 88.12 83 VAL A N 1
ATOM 685 C CA . VAL A 1 83 ? 4.076 1.373 -2.775 1.00 88.12 83 VAL A CA 1
ATOM 686 C C . VAL A 1 83 ? 5.044 0.327 -3.303 1.00 88.12 83 VAL A C 1
ATOM 688 O O . VAL A 1 83 ? 6.183 0.216 -2.851 1.00 88.12 83 VAL A O 1
ATOM 691 N N . ILE A 1 84 ? 4.602 -0.405 -4.320 1.00 92.31 84 ILE A N 1
ATOM 692 C CA . ILE A 1 84 ? 5.433 -1.314 -5.095 1.00 92.31 84 ILE A CA 1
ATOM 693 C C . ILE A 1 84 ? 5.406 -0.880 -6.560 1.00 92.31 84 ILE A C 1
ATOM 695 O O . ILE A 1 84 ? 4.339 -0.768 -7.168 1.00 92.31 84 ILE A O 1
ATOM 699 N N . LEU A 1 85 ? 6.585 -0.651 -7.137 1.00 94.75 85 LEU A N 1
ATOM 700 C CA . LEU A 1 85 ? 6.732 -0.323 -8.557 1.00 94.75 85 LEU A CA 1
ATOM 701 C C . LEU A 1 85 ? 7.453 -1.464 -9.271 1.00 94.75 85 LEU A C 1
ATOM 703 O O . LEU A 1 85 ? 8.501 -1.913 -8.809 1.00 94.75 85 LEU A O 1
ATOM 707 N N . ILE A 1 86 ? 6.904 -1.917 -10.398 1.00 94.62 86 ILE A N 1
ATOM 708 C CA . ILE A 1 86 ? 7.460 -2.984 -11.238 1.00 94.62 86 ILE A CA 1
ATOM 709 C C . ILE A 1 86 ? 7.761 -2.414 -12.622 1.00 94.62 86 ILE A C 1
ATOM 711 O O . ILE A 1 86 ? 6.862 -2.073 -13.388 1.00 94.62 86 ILE A O 1
ATOM 715 N N . GLY A 1 87 ? 9.035 -2.317 -12.948 1.00 92.00 87 GLY A N 1
ATOM 716 C CA . GLY A 1 87 ? 9.514 -1.798 -14.210 1.00 92.00 87 GLY A CA 1
ATOM 717 C C . GLY A 1 87 ? 9.756 -2.845 -15.294 1.00 92.00 87 GLY A C 1
ATOM 718 O O . GLY A 1 87 ? 9.221 -3.958 -15.276 1.00 92.00 87 GLY A O 1
ATOM 719 N N . ALA A 1 88 ? 10.593 -2.458 -16.254 1.00 90.56 88 ALA A N 1
ATOM 720 C CA . ALA A 1 88 ? 11.034 -3.267 -17.376 1.00 90.56 88 ALA A CA 1
ATOM 721 C C . ALA A 1 88 ? 11.578 -4.624 -16.908 1.00 90.56 88 ALA A C 1
ATOM 723 O O . ALA A 1 88 ? 12.244 -4.732 -15.876 1.00 90.56 88 ALA A O 1
ATOM 724 N N . GLU A 1 89 ? 11.291 -5.671 -17.683 1.00 90.38 89 GLU A N 1
ATOM 725 C CA . GLU A 1 89 ? 11.756 -7.043 -17.422 1.00 90.38 89 GLU A CA 1
ATOM 726 C C . GLU A 1 89 ? 11.313 -7.631 -16.065 1.00 90.38 89 GLU A C 1
ATOM 728 O O . GLU A 1 89 ? 11.831 -8.663 -15.638 1.00 90.38 89 GLU A O 1
ATOM 733 N N . GLY A 1 90 ? 10.345 -7.000 -15.387 1.00 91.00 90 GLY A N 1
ATOM 734 C CA . GLY A 1 90 ? 9.875 -7.408 -14.064 1.00 91.00 90 GLY A CA 1
ATOM 735 C C . GLY A 1 90 ? 10.759 -6.931 -12.908 1.00 91.00 90 GLY A C 1
ATOM 736 O O . GLY A 1 90 ? 10.547 -7.367 -11.776 1.00 91.00 90 GLY A O 1
ATOM 737 N N . ARG A 1 91 ? 11.737 -6.051 -13.159 1.00 94.69 91 ARG A N 1
ATOM 738 C CA . ARG A 1 91 ? 12.575 -5.438 -12.117 1.00 94.69 91 ARG A CA 1
ATOM 739 C C . ARG A 1 91 ? 11.745 -4.457 -11.308 1.00 94.69 91 ARG A C 1
ATOM 741 O O . ARG A 1 91 ? 11.225 -3.500 -11.867 1.00 94.69 91 ARG A O 1
ATOM 748 N N . GLY A 1 92 ? 11.633 -4.652 -10.005 1.00 94.81 92 GLY A N 1
ATOM 749 C CA . GLY A 1 92 ? 10.822 -3.788 -9.158 1.00 94.81 92 GLY A CA 1
ATOM 750 C C . GLY A 1 92 ? 11.519 -3.348 -7.886 1.00 94.81 92 GLY A C 1
ATOM 751 O O . GLY A 1 92 ? 12.616 -3.813 -7.562 1.00 94.81 92 GLY A O 1
ATOM 752 N N . ILE A 1 93 ? 10.868 -2.408 -7.206 1.00 96.44 93 ILE A N 1
ATOM 753 C CA . ILE A 1 93 ? 11.286 -1.843 -5.928 1.00 96.44 93 ILE A CA 1
ATOM 754 C C . ILE A 1 93 ? 10.103 -1.809 -4.966 1.00 96.44 93 ILE A C 1
ATOM 756 O O . ILE A 1 93 ? 8.989 -1.429 -5.334 1.00 96.44 93 ILE A O 1
ATOM 760 N N . VAL A 1 94 ? 10.391 -2.149 -3.716 1.00 92.31 94 VAL A N 1
ATOM 761 C CA . VAL A 1 94 ? 9.592 -1.835 -2.531 1.00 92.31 94 VAL A CA 1
ATOM 762 C C . VAL A 1 94 ? 10.523 -1.236 -1.468 1.00 92.31 94 VAL A C 1
ATOM 764 O O . VAL A 1 94 ? 11.742 -1.385 -1.573 1.00 92.31 94 VAL A O 1
ATOM 767 N N . LYS A 1 95 ? 10.015 -0.543 -0.441 1.00 87.50 95 LYS A N 1
ATOM 768 C CA . LYS A 1 95 ? 10.893 -0.106 0.656 1.00 87.50 95 LYS A CA 1
ATOM 769 C C . LYS A 1 95 ? 11.508 -1.294 1.426 1.00 87.50 95 LYS A C 1
ATOM 771 O O . LYS A 1 95 ? 10.842 -2.318 1.596 1.00 87.50 95 LYS A O 1
ATOM 776 N N . PRO A 1 96 ? 12.735 -1.159 1.972 1.00 82.06 96 PRO A N 1
ATOM 777 C CA . PRO A 1 96 ? 13.390 -2.222 2.747 1.00 82.06 96 PRO A CA 1
ATOM 778 C C . PRO A 1 96 ? 12.568 -2.750 3.938 1.00 82.06 96 PRO A C 1
ATOM 780 O O . PRO A 1 96 ? 12.500 -3.958 4.172 1.00 82.06 96 PRO A O 1
ATOM 783 N N . ASP A 1 97 ? 11.887 -1.863 4.668 1.00 79.19 97 ASP A N 1
ATOM 784 C CA . ASP A 1 97 ? 11.024 -2.182 5.821 1.00 79.19 97 ASP A CA 1
ATOM 785 C C . ASP A 1 97 ? 9.679 -2.820 5.420 1.00 79.19 97 ASP A C 1
ATOM 787 O O . ASP A 1 97 ? 8.836 -3.137 6.262 1.00 79.19 97 ASP A O 1
ATOM 791 N N . ARG A 1 98 ? 9.472 -3.020 4.119 1.00 81.00 98 ARG A N 1
ATOM 792 C CA . ARG A 1 98 ? 8.332 -3.707 3.511 1.00 81.00 98 ARG A CA 1
ATOM 793 C C . ARG A 1 98 ? 8.755 -4.994 2.792 1.00 81.00 98 ARG A C 1
ATOM 795 O O . ARG A 1 98 ? 7.953 -5.593 2.082 1.00 81.00 98 ARG A O 1
ATOM 802 N N . SER A 1 99 ? 9.988 -5.463 3.007 1.00 80.50 99 SER A N 1
ATOM 803 C CA . SER A 1 99 ? 10.525 -6.708 2.428 1.00 80.50 99 SER A CA 1
ATOM 804 C C . SER A 1 99 ? 9.686 -7.957 2.737 1.00 80.50 99 SER A C 1
ATOM 806 O O . SER A 1 99 ? 9.649 -8.869 1.915 1.00 80.50 99 SER A O 1
ATOM 808 N N . PHE A 1 100 ? 8.915 -7.972 3.831 1.00 81.75 100 PHE A N 1
ATOM 809 C CA . PHE A 1 100 ? 7.943 -9.037 4.123 1.00 81.75 100 PHE A CA 1
ATOM 810 C C . PHE A 1 100 ? 6.884 -9.220 3.015 1.00 81.75 100 PHE A C 1
ATOM 812 O O . PHE A 1 100 ? 6.328 -10.306 2.857 1.00 81.75 100 PHE A O 1
ATOM 819 N N . LEU A 1 101 ? 6.603 -8.184 2.210 1.00 84.62 101 LEU A N 1
ATOM 820 C CA . LEU A 1 101 ? 5.724 -8.295 1.041 1.00 84.62 101 LEU A CA 1
ATOM 821 C C . LEU A 1 101 ? 6.348 -9.181 -0.043 1.00 84.62 101 LEU A C 1
ATOM 823 O O . LEU A 1 101 ? 5.628 -9.904 -0.730 1.00 84.62 101 LEU A O 1
ATOM 827 N N . LEU A 1 102 ? 7.675 -9.176 -0.178 1.00 90.25 102 LEU A N 1
ATOM 828 C CA . LEU A 1 102 ? 8.390 -10.024 -1.134 1.00 90.25 102 LEU A CA 1
ATOM 829 C C . LEU A 1 102 ? 8.294 -11.501 -0.737 1.00 90.25 102 LEU A C 1
ATOM 831 O O . LEU A 1 102 ? 8.139 -12.362 -1.601 1.00 90.25 102 LEU A O 1
ATOM 835 N N . GLU A 1 103 ? 8.277 -11.797 0.565 1.00 87.62 103 GLU A N 1
ATOM 836 C CA . GLU A 1 103 ? 8.090 -13.160 1.075 1.00 87.62 103 GLU A CA 1
ATOM 837 C C . GLU A 1 103 ? 6.746 -13.758 0.625 1.00 87.62 103 GLU A C 1
ATOM 839 O O . GLU A 1 103 ? 6.695 -14.927 0.228 1.00 87.62 103 GLU A O 1
ATOM 844 N N . GLN A 1 104 ? 5.682 -12.940 0.573 1.00 86.25 104 GLN A N 1
ATOM 845 C CA . GLN A 1 104 ? 4.329 -13.352 0.154 1.00 86.25 104 GLN A CA 1
ATOM 846 C C . GLN A 1 104 ? 4.237 -13.831 -1.298 1.00 86.25 104 GLN A C 1
ATOM 848 O O . GLN A 1 104 ? 3.271 -14.510 -1.659 1.00 86.25 104 GLN A O 1
ATOM 853 N N . VAL A 1 105 ? 5.210 -13.458 -2.130 1.00 92.06 105 VAL A N 1
ATOM 854 C CA . VAL A 1 105 ? 5.273 -13.803 -3.556 1.00 92.06 105 VAL A CA 1
ATOM 855 C C . VAL A 1 105 ? 6.594 -14.467 -3.937 1.00 92.06 105 VAL A C 1
ATOM 857 O O . VAL A 1 105 ? 6.897 -14.584 -5.120 1.00 92.06 105 VAL A O 1
ATOM 860 N N . SER A 1 106 ? 7.372 -14.933 -2.957 1.00 92.56 106 SER A N 1
ATOM 861 C CA . SER A 1 106 ? 8.728 -15.470 -3.150 1.00 92.56 106 SER A CA 1
ATOM 862 C C . SER A 1 106 ? 8.822 -16.527 -4.257 1.00 92.56 106 SER A C 1
ATOM 864 O O . SER A 1 106 ? 9.755 -16.496 -5.053 1.00 92.56 106 SER A O 1
ATOM 866 N N . SER A 1 107 ? 7.815 -17.400 -4.388 1.00 93.25 107 SER A N 1
ATOM 867 C CA . SER A 1 107 ? 7.742 -18.420 -5.454 1.00 93.25 107 SER A CA 1
ATOM 868 C C . SER A 1 107 ? 7.625 -17.873 -6.891 1.00 93.25 107 SER A C 1
ATOM 870 O O . SER A 1 107 ? 7.824 -18.615 -7.854 1.00 93.25 107 SER A O 1
ATOM 872 N N . TRP A 1 108 ? 7.287 -16.593 -7.058 1.00 95.38 108 TRP A N 1
ATOM 873 C CA . TRP A 1 108 ? 7.136 -15.909 -8.349 1.00 95.38 108 TRP A CA 1
ATOM 874 C C . TRP A 1 108 ? 8.271 -14.921 -8.645 1.00 95.38 108 TRP A C 1
ATOM 876 O O . TRP A 1 108 ? 8.329 -14.359 -9.745 1.00 95.38 108 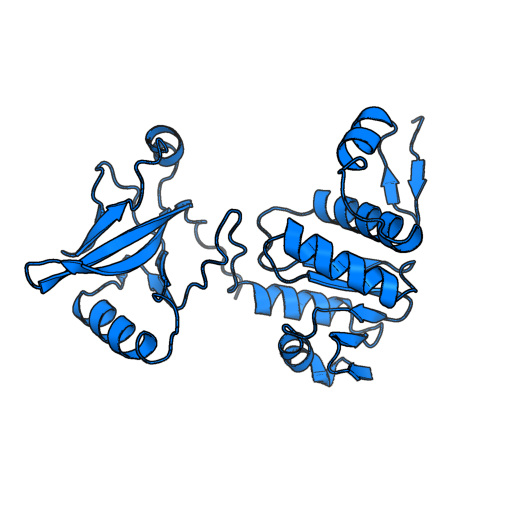TRP A O 1
ATOM 886 N N . LEU A 1 109 ? 9.185 -14.732 -7.690 1.00 94.94 109 LEU A N 1
ATOM 887 C CA . LEU A 1 109 ? 10.386 -13.923 -7.851 1.00 94.94 109 LEU A CA 1
ATOM 888 C C . LEU A 1 109 ? 11.513 -14.776 -8.444 1.00 94.94 109 LEU A C 1
ATOM 890 O O . LEU A 1 109 ? 11.662 -15.952 -8.122 1.00 94.94 109 LEU A O 1
ATOM 894 N N . LYS A 1 110 ? 12.307 -14.179 -9.332 1.00 95.31 110 LYS A N 1
ATOM 895 C CA . LYS A 1 110 ? 13.595 -14.733 -9.769 1.00 95.31 110 LYS A CA 1
ATOM 896 C C . LYS A 1 110 ? 14.673 -14.464 -8.720 1.00 95.31 110 LYS A C 1
ATOM 898 O O . LYS A 1 110 ? 15.476 -15.342 -8.434 1.00 95.31 110 LYS A O 1
ATOM 903 N N . GLU A 1 111 ? 14.658 -13.264 -8.147 1.00 93.56 111 GLU A N 1
ATOM 904 C CA . GLU A 1 111 ? 15.599 -12.805 -7.125 1.00 93.56 111 GLU A CA 1
ATOM 905 C C . GLU A 1 111 ? 14.993 -11.659 -6.307 1.00 93.56 111 GLU A C 1
ATOM 907 O O . GLU A 1 111 ? 14.105 -10.942 -6.783 1.00 93.56 111 GLU A O 1
ATOM 912 N N . TRP A 1 112 ? 15.466 -11.493 -5.070 1.00 93.88 112 TRP A N 1
ATOM 913 C CA . TRP A 1 112 ? 15.174 -10.327 -4.242 1.00 93.88 112 TRP A CA 1
ATOM 914 C C . TRP A 1 112 ? 16.280 -10.056 -3.222 1.00 93.88 112 TRP A C 1
ATOM 916 O O . TRP A 1 112 ? 17.024 -10.955 -2.824 1.00 93.88 112 TRP A O 1
ATOM 926 N N . HIS A 1 113 ? 16.366 -8.800 -2.798 1.00 90.75 113 HIS A N 1
ATOM 927 C CA . HIS A 1 113 ? 17.411 -8.280 -1.929 1.00 90.75 113 HIS A CA 1
ATOM 928 C C . HIS A 1 113 ? 16.808 -7.565 -0.712 1.00 90.75 113 HIS A C 1
ATOM 930 O O . HIS A 1 113 ? 15.678 -7.075 -0.737 1.00 90.75 113 HIS A O 1
ATOM 936 N N . LYS A 1 114 ? 17.580 -7.485 0.379 1.00 85.50 114 LYS A N 1
ATOM 937 C CA . LYS A 1 114 ? 17.136 -6.863 1.642 1.00 85.50 114 LYS A CA 1
ATOM 938 C C . LYS A 1 114 ? 16.883 -5.356 1.536 1.00 85.50 114 LYS A C 1
ATOM 940 O O . LYS A 1 114 ? 16.188 -4.800 2.377 1.00 85.50 114 LYS A O 1
ATOM 945 N N . ASP A 1 115 ? 17.439 -4.703 0.523 1.00 86.69 115 ASP A N 1
ATOM 946 C CA . ASP A 1 115 ? 17.208 -3.290 0.210 1.00 86.69 115 ASP A CA 1
ATOM 947 C C . ASP A 1 115 ? 15.889 -3.052 -0.554 1.00 86.69 115 ASP A C 1
ATOM 949 O O . ASP A 1 115 ? 15.579 -1.916 -0.907 1.00 86.69 115 ASP A O 1
ATOM 953 N N . GLY A 1 116 ? 15.099 -4.108 -0.783 1.00 89.56 116 GLY A N 1
ATOM 954 C CA . GLY A 1 116 ? 13.786 -4.032 -1.414 1.00 89.56 116 GLY A CA 1
ATOM 955 C C . GLY A 1 116 ? 13.811 -4.104 -2.942 1.00 89.56 116 GLY A C 1
ATOM 956 O O . GLY A 1 116 ? 12.748 -4.023 -3.560 1.00 89.56 116 GLY A O 1
ATOM 957 N N . LYS A 1 117 ? 14.984 -4.297 -3.566 1.00 95.12 117 LYS A N 1
ATOM 958 C CA . LYS A 1 117 ? 15.086 -4.600 -5.002 1.00 95.12 117 LYS A CA 1
ATOM 959 C C . LYS A 1 117 ? 14.656 -6.044 -5.265 1.00 95.12 117 LYS A C 1
ATOM 961 O O . LYS A 1 117 ? 15.028 -6.954 -4.522 1.00 95.12 117 LYS A O 1
ATOM 966 N N . PHE A 1 118 ? 13.896 -6.272 -6.332 1.00 96.06 118 PHE A N 1
ATOM 967 C CA . PHE A 1 118 ? 13.457 -7.614 -6.723 1.00 96.06 118 PHE A CA 1
ATOM 968 C C . PHE A 1 118 ? 13.279 -7.755 -8.235 1.00 96.06 118 PHE A C 1
ATOM 970 O O . PHE A 1 118 ? 13.189 -6.763 -8.959 1.00 96.06 118 PHE A O 1
ATOM 977 N N . VAL A 1 119 ? 13.175 -8.999 -8.707 1.00 96.88 119 VAL A N 1
ATOM 978 C CA . VAL A 1 119 ? 12.810 -9.321 -10.092 1.00 96.88 119 VAL A CA 1
ATOM 979 C C . VAL A 1 119 ? 11.689 -10.351 -10.104 1.00 96.88 119 VAL A C 1
ATOM 981 O O . VAL A 1 119 ? 11.847 -11.465 -9.609 1.00 96.88 119 VAL A O 1
ATOM 984 N N . VAL A 1 120 ? 10.555 -9.993 -10.699 1.00 95.94 120 VAL A N 1
ATOM 985 C CA . VAL A 1 120 ? 9.401 -10.874 -10.924 1.00 95.94 120 VAL A CA 1
ATOM 986 C C . VAL A 1 120 ? 9.560 -11.589 -12.265 1.00 95.94 120 VAL A C 1
ATOM 988 O O . VAL A 1 120 ? 10.058 -11.028 -13.240 1.00 95.94 120 VAL A O 1
ATOM 991 N N . GLN A 1 121 ? 9.116 -12.841 -12.352 1.00 93.56 121 GLN A N 1
ATOM 992 C CA . GLN A 1 121 ? 8.993 -13.508 -13.649 1.00 93.56 121 GLN A CA 1
ATOM 993 C C . GLN A 1 121 ? 7.958 -12.770 -14.523 1.00 93.56 121 GLN A C 1
ATOM 995 O O . GLN A 1 121 ? 6.830 -12.617 -14.063 1.00 93.56 121 GLN A O 1
ATOM 1000 N N . PRO A 1 122 ? 8.259 -12.353 -15.771 1.00 89.88 122 PRO A N 1
ATOM 1001 C CA . PRO A 1 122 ? 7.342 -11.530 -16.573 1.00 89.88 122 PRO A CA 1
ATOM 1002 C C . PRO A 1 122 ? 5.912 -12.084 -16.679 1.00 89.88 122 PRO A C 1
ATOM 1004 O O . PRO A 1 122 ? 4.942 -11.358 -16.496 1.00 89.88 122 PRO A O 1
ATOM 1007 N N . GLN A 1 123 ? 5.773 -13.401 -16.843 1.00 92.69 123 GLN A N 1
ATOM 1008 C CA . GLN A 1 123 ? 4.490 -14.111 -16.899 1.00 92.69 123 GLN A CA 1
ATOM 1009 C C . GLN A 1 123 ? 3.716 -14.171 -15.564 1.00 92.69 123 GLN A C 1
ATOM 1011 O O . GLN A 1 123 ? 2.613 -14.711 -15.508 1.00 92.69 123 GLN A O 1
ATOM 1016 N N . LYS A 1 124 ? 4.310 -13.689 -14.470 1.00 94.12 124 LYS A N 1
ATOM 1017 C CA . LYS A 1 124 ? 3.746 -13.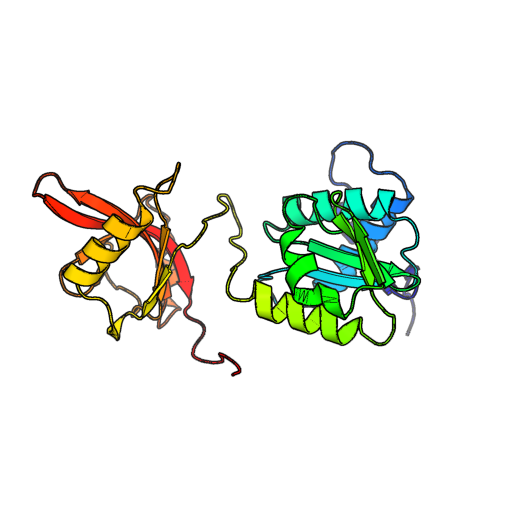671 -13.115 1.00 94.12 124 LYS A CA 1
ATOM 1018 C C . LYS A 1 124 ? 3.439 -12.263 -12.611 1.00 94.12 124 LYS A C 1
ATOM 1020 O O . LYS A 1 124 ? 2.889 -12.161 -11.520 1.00 94.12 124 LYS A O 1
ATOM 1025 N N . ILE A 1 125 ? 3.754 -11.211 -13.373 1.00 90.38 125 ILE A N 1
ATOM 1026 C CA . ILE A 1 125 ? 3.576 -9.813 -12.942 1.00 90.38 125 ILE A CA 1
ATOM 1027 C C . ILE A 1 125 ? 2.133 -9.560 -12.493 1.00 90.38 125 ILE A C 1
ATOM 1029 O O . ILE A 1 125 ? 1.925 -9.160 -11.351 1.00 90.38 125 ILE A O 1
ATOM 1033 N N . ASP A 1 126 ? 1.139 -9.908 -13.310 1.00 87.00 126 ASP A N 1
ATOM 1034 C CA . ASP A 1 126 ? -0.273 -9.703 -12.953 1.00 87.00 126 ASP A CA 1
ATOM 1035 C C . ASP A 1 126 ? -0.683 -10.492 -11.697 1.00 87.00 126 ASP A C 1
ATOM 1037 O O . ASP A 1 126 ? -1.387 -9.983 -10.827 1.00 87.00 126 ASP A O 1
ATOM 1041 N N . GLN A 1 127 ? -0.177 -11.723 -11.544 1.00 88.81 127 GLN A N 1
ATOM 1042 C CA . GLN A 1 127 ? -0.462 -12.583 -10.385 1.00 88.81 127 GLN A CA 1
ATOM 1043 C C . GLN A 1 127 ? 0.132 -12.007 -9.093 1.00 88.81 127 GLN A C 1
ATOM 1045 O O . GLN A 1 127 ? -0.503 -12.046 -8.037 1.00 88.81 127 GLN A O 1
ATOM 1050 N N . VAL A 1 128 ? 1.342 -11.454 -9.184 1.00 90.75 128 VAL A N 1
ATOM 1051 C CA . VAL A 1 128 ? 2.028 -10.761 -8.090 1.00 90.75 128 VAL A CA 1
ATOM 1052 C C . VAL A 1 128 ? 1.262 -9.497 -7.694 1.00 90.75 128 VAL A C 1
ATOM 1054 O O . VAL A 1 128 ? 0.994 -9.302 -6.507 1.00 90.75 128 VAL A O 1
ATOM 1057 N N . ILE A 1 129 ? 0.851 -8.684 -8.673 1.00 86.44 129 ILE A N 1
ATOM 1058 C CA . ILE A 1 129 ? 0.069 -7.462 -8.444 1.00 86.44 129 ILE A CA 1
ATOM 1059 C C . ILE A 1 129 ? -1.231 -7.789 -7.707 1.00 86.44 129 ILE A C 1
ATOM 1061 O O . ILE A 1 129 ? -1.520 -7.197 -6.664 1.00 86.44 129 ILE A O 1
ATOM 1065 N N . ASP A 1 130 ? -1.984 -8.773 -8.194 1.00 82.88 130 ASP A N 1
ATOM 1066 C CA . ASP A 1 130 ? -3.232 -9.201 -7.565 1.00 82.88 130 ASP A CA 1
ATOM 1067 C C . ASP A 1 130 ? -3.014 -9.747 -6.153 1.00 82.88 130 ASP A C 1
ATOM 1069 O O . ASP A 1 130 ? -3.802 -9.467 -5.243 1.00 82.88 130 ASP A O 1
ATOM 1073 N N . ARG A 1 131 ? -1.941 -10.515 -5.936 1.00 83.62 131 ARG A N 1
ATOM 1074 C CA . ARG A 1 131 ? -1.610 -11.061 -4.616 1.00 83.62 131 ARG A CA 1
ATO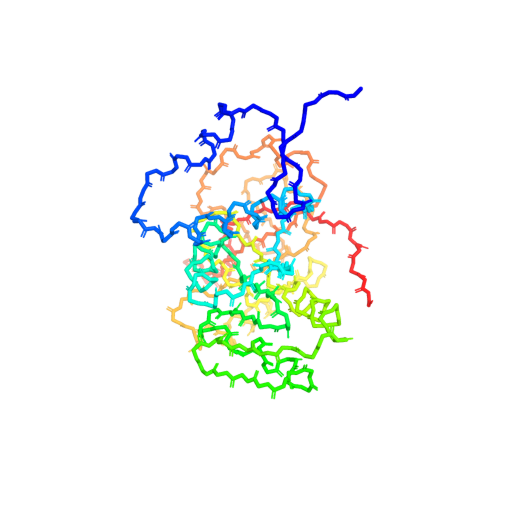M 1075 C C . ARG A 1 131 ? -1.283 -9.960 -3.623 1.00 83.62 131 ARG A C 1
ATOM 1077 O O . ARG A 1 131 ? -1.811 -10.013 -2.516 1.00 83.62 131 ARG A O 1
ATOM 1084 N N . TRP A 1 132 ? -0.481 -8.967 -4.000 1.00 85.12 132 TRP A N 1
ATOM 1085 C CA . TRP A 1 132 ? -0.176 -7.835 -3.126 1.00 85.12 132 TRP A CA 1
ATOM 1086 C C . TRP A 1 132 ? -1.387 -6.956 -2.877 1.00 85.12 132 TRP A C 1
ATOM 1088 O O . TRP A 1 132 ? -1.657 -6.644 -1.725 1.00 85.12 132 TRP A O 1
ATOM 1098 N N . ARG A 1 133 ? -2.192 -6.649 -3.897 1.00 77.56 133 ARG A N 1
ATOM 1099 C CA . ARG A 1 133 ? -3.450 -5.914 -3.701 1.00 77.56 133 ARG A CA 1
ATOM 1100 C C . ARG A 1 133 ? -4.375 -6.632 -2.718 1.00 77.56 133 ARG A C 1
ATOM 1102 O O . ARG A 1 133 ? -4.932 -5.994 -1.831 1.00 77.56 133 ARG A O 1
ATOM 1109 N N . LYS A 1 134 ? -4.512 -7.959 -2.825 1.00 75.69 134 LYS A N 1
ATOM 1110 C CA . LYS A 1 134 ? -5.306 -8.773 -1.883 1.00 75.69 134 LYS A CA 1
ATOM 1111 C C . LYS A 1 134 ? -4.688 -8.830 -0.490 1.00 75.69 134 LYS A C 1
ATOM 1113 O O . LYS A 1 134 ? -5.418 -8.718 0.489 1.00 75.69 134 LYS A O 1
ATOM 1118 N N . PHE A 1 135 ? -3.375 -9.009 -0.402 1.00 75.38 135 PHE A N 1
ATOM 1119 C CA . PHE A 1 135 ? -2.653 -9.109 0.863 1.00 75.38 135 PHE A CA 1
ATOM 1120 C C . PHE A 1 135 ? -2.663 -7.787 1.631 1.00 75.38 135 PHE A C 1
ATOM 1122 O O . PHE A 1 135 ? -2.873 -7.783 2.836 1.00 75.38 135 PHE A O 1
ATOM 1129 N N . CYS A 1 136 ? -2.483 -6.673 0.926 1.00 71.31 136 CYS A N 1
ATOM 1130 C CA . CYS A 1 136 ? -2.503 -5.337 1.495 1.00 71.31 136 CYS A CA 1
ATOM 1131 C C . CYS A 1 136 ? -3.926 -4.835 1.746 1.00 71.31 136 CYS A C 1
ATOM 1133 O O . CYS A 1 136 ? -4.101 -3.914 2.521 1.00 71.31 136 CYS A O 1
ATOM 1135 N N . ARG A 1 137 ? -4.963 -5.446 1.162 1.00 64.44 137 ARG A N 1
ATOM 1136 C CA . ARG A 1 137 ? -6.368 -5.045 1.347 1.00 64.44 137 ARG A CA 1
ATOM 1137 C C . ARG A 1 137 ? -6.811 -4.830 2.806 1.00 64.44 137 ARG A C 1
ATOM 1139 O O . ARG A 1 137 ? -7.580 -3.896 3.033 1.00 64.44 137 ARG A O 1
ATOM 1146 N N . PRO A 1 138 ? -6.399 -5.658 3.788 1.00 53.06 138 PRO A N 1
ATOM 1147 C CA . PRO A 1 138 ? -6.713 -5.429 5.198 1.00 53.06 138 PRO A CA 1
ATOM 1148 C C . PRO A 1 138 ? -5.945 -4.241 5.800 1.00 53.06 138 PRO A C 1
ATOM 1150 O O . PRO A 1 138 ? -6.430 -3.630 6.748 1.00 53.06 138 PRO A O 1
ATOM 1153 N N . TYR A 1 139 ? -4.784 -3.892 5.235 1.00 51.75 139 TYR A N 1
ATOM 1154 C CA . TYR A 1 139 ? -3.984 -2.719 5.585 1.00 51.75 139 TYR A CA 1
ATOM 1155 C C . TYR A 1 139 ? -4.621 -1.487 4.925 1.00 51.75 139 TYR A C 1
ATOM 1157 O O . TYR A 1 139 ? -4.213 -1.045 3.855 1.00 51.75 139 TYR A O 1
ATOM 1165 N N . ARG A 1 140 ? -5.711 -0.967 5.498 1.00 48.25 140 ARG A N 1
ATOM 1166 C CA . ARG A 1 140 ? -6.335 0.267 4.995 1.00 48.25 140 ARG A CA 1
ATOM 1167 C C . ARG A 1 140 ? -5.310 1.406 5.007 1.00 48.25 140 ARG A C 1
ATOM 1169 O O . ARG A 1 140 ? -4.696 1.655 6.038 1.00 48.25 140 ARG A O 1
ATOM 1176 N N . SER A 1 141 ? -5.177 2.116 3.884 1.00 38.16 141 SER A N 1
ATOM 1177 C CA . SER A 1 141 ? -4.507 3.414 3.855 1.00 38.16 141 SER A CA 1
ATOM 1178 C C . SER A 1 141 ? -5.373 4.433 4.571 1.00 38.16 141 SER A C 1
ATOM 1180 O O . SER A 1 141 ? -6.371 4.921 4.033 1.00 38.16 141 SER A O 1
ATOM 1182 N N . SER A 1 142 ? -4.978 4.737 5.790 1.00 34.59 142 SER A N 1
ATOM 1183 C CA . SER A 1 142 ? -5.279 5.996 6.440 1.00 34.59 142 SER A CA 1
ATOM 1184 C C . SER A 1 142 ? -4.667 7.133 5.622 1.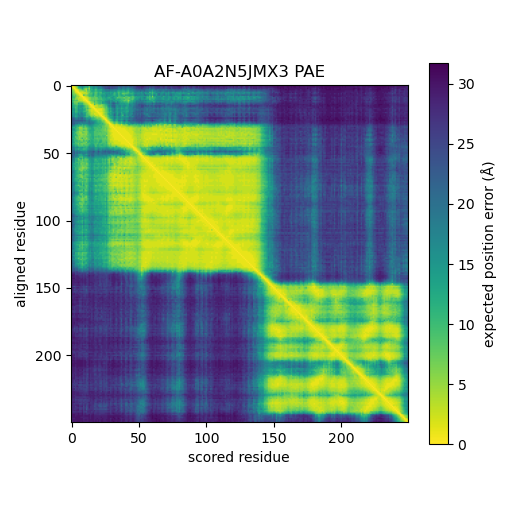00 34.59 142 SER A C 1
ATOM 1186 O O . SER A 1 142 ? -3.452 7.253 5.517 1.00 34.59 142 SER A O 1
ATOM 1188 N N . TYR A 1 143 ? -5.497 8.005 5.076 1.00 34.28 143 TYR A N 1
ATOM 1189 C CA . TYR A 1 143 ? -5.102 9.385 4.828 1.00 34.28 143 TYR A CA 1
ATOM 1190 C C . TYR A 1 143 ? -5.956 10.238 5.751 1.00 34.28 143 TYR A C 1
ATOM 1192 O O . TYR A 1 143 ? -7.167 10.072 5.758 1.00 34.28 143 TYR A O 1
ATOM 1200 N N . THR A 1 144 ? -5.450 11.136 6.586 1.00 36.97 144 THR A N 1
ATOM 1201 C CA . THR A 1 144 ? -4.172 11.859 6.669 1.00 36.97 144 THR A CA 1
ATOM 1202 C C . THR A 1 144 ? -3.858 12.073 8.157 1.00 36.97 144 THR A C 1
ATOM 1204 O O . THR A 1 144 ? -4.782 12.330 8.927 1.00 36.97 144 THR A O 1
ATOM 1207 N N . ASN A 1 145 ? -2.571 12.069 8.516 1.00 35.59 145 ASN A N 1
ATOM 1208 C CA . ASN A 1 145 ? -1.946 12.465 9.796 1.00 35.59 145 ASN A CA 1
ATOM 1209 C C . ASN A 1 145 ? -1.569 11.412 10.835 1.00 35.59 145 ASN A C 1
ATOM 1211 O O . ASN A 1 145 ? -0.813 11.779 11.722 1.00 35.59 145 ASN A O 1
ATOM 1215 N N . ASN A 1 146 ? -1.953 10.146 10.725 1.00 38.25 146 ASN A N 1
ATOM 1216 C CA . ASN A 1 146 ? -1.334 9.087 11.522 1.00 38.25 146 ASN A CA 1
ATOM 1217 C C . ASN A 1 146 ? -1.468 7.780 10.744 1.00 38.25 146 ASN A C 1
ATOM 1219 O O . ASN A 1 146 ? -2.574 7.455 10.314 1.00 38.25 146 ASN A O 1
ATOM 1223 N N . ASP A 1 147 ? -0.371 7.043 10.574 1.00 45.97 147 ASP A N 1
ATOM 1224 C CA . ASP A 1 147 ? -0.403 5.621 10.222 1.00 45.97 147 ASP A CA 1
ATOM 1225 C C . ASP A 1 147 ? -1.109 4.883 11.372 1.00 45.97 147 ASP A C 1
ATOM 1227 O O . ASP A 1 147 ? -0.480 4.319 12.267 1.00 45.97 147 ASP A O 1
ATOM 1231 N N . LEU A 1 148 ? -2.439 4.967 11.419 1.00 48.44 148 LEU A N 1
ATOM 1232 C CA . LEU A 1 148 ? -3.244 4.336 12.452 1.00 48.44 148 LEU A CA 1
ATOM 1233 C C . LEU A 1 148 ? -3.217 2.831 12.178 1.00 48.44 148 LEU A C 1
ATOM 1235 O O . LEU A 1 148 ? -4.045 2.300 11.437 1.00 48.44 148 LEU A O 1
ATOM 1239 N N . LYS A 1 149 ? -2.239 2.131 12.756 1.00 59.53 149 LYS A N 1
ATOM 1240 C CA . LYS A 1 149 ? -2.148 0.673 12.697 1.00 59.53 149 LYS A CA 1
ATOM 1241 C C . LYS A 1 149 ? -3.334 0.069 13.454 1.00 59.53 149 LYS A C 1
ATOM 1243 O O . LYS A 1 149 ? -3.332 -0.018 14.678 1.00 59.53 149 LYS A O 1
ATOM 1248 N N . ILE A 1 150 ? -4.376 -0.310 12.712 1.00 60.34 150 ILE A N 1
ATOM 1249 C CA . ILE A 1 150 ? -5.554 -0.986 13.262 1.00 60.34 150 ILE A CA 1
ATOM 1250 C C . ILE A 1 150 ? -5.159 -2.426 13.597 1.00 60.34 150 ILE A C 1
ATOM 1252 O O . ILE A 1 150 ? -4.922 -3.240 12.707 1.00 60.34 150 ILE A O 1
ATOM 1256 N N . GLU A 1 151 ? -5.120 -2.747 14.884 1.00 63.81 151 GLU A N 1
ATOM 1257 C CA . GLU A 1 151 ? -4.712 -4.057 15.394 1.00 63.81 151 GLU A CA 1
ATOM 1258 C C . GLU A 1 151 ? -5.817 -5.108 15.244 1.00 63.81 151 GLU A C 1
ATOM 1260 O O . GLU A 1 151 ? -5.538 -6.293 15.067 1.00 63.81 151 GLU A O 1
ATOM 1265 N N . ALA A 1 152 ? -7.086 -4.690 15.288 1.00 65.62 152 ALA A N 1
ATOM 1266 C CA . ALA A 1 152 ? -8.213 -5.579 15.029 1.00 65.62 152 ALA A CA 1
ATOM 1267 C C . ALA A 1 152 ? -9.450 -4.836 14.513 1.00 65.62 152 ALA A C 1
ATOM 1269 O O . ALA A 1 152 ? -9.740 -3.708 14.920 1.00 65.62 152 ALA A O 1
ATOM 1270 N N . ILE A 1 153 ? -10.217 -5.524 13.662 1.00 71.25 153 ILE A N 1
ATOM 1271 C CA . ILE A 1 153 ? -11.541 -5.097 13.202 1.00 71.25 153 ILE A CA 1
ATOM 1272 C C . ILE A 1 153 ? -12.597 -5.940 13.916 1.00 71.25 153 ILE A C 1
ATOM 1274 O O . ILE A 1 153 ? -12.588 -7.168 13.846 1.00 71.25 153 ILE A O 1
ATOM 1278 N N . ILE A 1 154 ? -13.528 -5.268 14.581 1.00 74.62 154 ILE A N 1
ATOM 1279 C CA . ILE A 1 154 ? -14.588 -5.859 15.385 1.00 74.62 154 ILE A CA 1
ATOM 1280 C C . ILE A 1 154 ? -15.918 -5.548 14.691 1.00 74.62 154 ILE A C 1
ATOM 1282 O O . ILE A 1 154 ? -16.200 -4.387 14.394 1.00 74.62 154 ILE A O 1
ATOM 1286 N N . PRO A 1 155 ? -16.749 -6.546 14.375 1.00 77.38 155 PRO A N 1
ATOM 1287 C CA . PRO A 1 155 ? -18.106 -6.301 13.893 1.00 77.38 155 PRO A CA 1
ATOM 1288 C C . PRO A 1 155 ? -19.005 -5.720 14.994 1.00 77.38 155 PRO A C 1
ATOM 1290 O O . PRO A 1 155 ? -18.996 -6.216 16.123 1.00 77.38 155 PRO A O 1
ATOM 1293 N N . TYR A 1 156 ? -19.802 -4.694 14.674 1.00 79.12 156 TYR A N 1
ATOM 1294 C CA . TYR A 1 156 ? -20.738 -4.051 15.611 1.00 79.12 156 TYR A CA 1
ATOM 1295 C C . TYR A 1 156 ? -21.656 -5.038 16.349 1.00 79.12 156 TYR A C 1
ATOM 1297 O O . TYR A 1 156 ? -21.835 -4.962 17.569 1.00 79.12 156 TYR A O 1
ATOM 1305 N N . ASP A 1 157 ? -22.200 -6.011 15.626 1.00 76.56 157 ASP A N 1
ATOM 1306 C CA . ASP A 1 157 ? -23.077 -7.054 16.154 1.00 76.56 157 ASP A CA 1
ATOM 1307 C C . ASP A 1 157 ? -22.362 -8.009 17.123 1.00 76.56 157 ASP A C 1
ATOM 1309 O O . ASP A 1 157 ? -23.012 -8.596 17.990 1.00 76.56 157 ASP A O 1
ATOM 1313 N N . ARG A 1 158 ? -21.029 -8.094 17.065 1.00 72.12 158 ARG A N 1
ATOM 1314 C CA . ARG A 1 158 ? -20.201 -8.994 17.882 1.00 72.12 158 ARG A CA 1
ATOM 1315 C C . ARG A 1 158 ? -19.487 -8.327 19.049 1.00 72.12 158 ARG A C 1
ATOM 1317 O O . ARG A 1 158 ? -18.821 -9.020 19.805 1.00 72.12 158 ARG A O 1
ATOM 1324 N N . VAL A 1 159 ? -19.640 -7.019 19.248 1.00 72.94 159 VAL A N 1
ATOM 1325 C CA . VAL A 1 159 ? -19.038 -6.358 20.416 1.00 72.94 159 VAL A CA 1
ATOM 1326 C C . VAL A 1 159 ? -19.611 -6.937 21.703 1.00 72.94 159 VAL A C 1
ATOM 1328 O O . VAL A 1 159 ? -20.831 -6.948 21.876 1.00 72.94 159 VAL A O 1
ATOM 1331 N N . MET A 1 160 ? -18.735 -7.349 22.613 1.00 69.44 160 MET A N 1
ATOM 1332 C CA . MET A 1 160 ? -19.039 -7.573 24.024 1.00 69.44 160 MET A CA 1
ATOM 1333 C C . MET A 1 160 ? -17.976 -6.863 24.863 1.00 69.44 160 MET A C 1
ATOM 1335 O O . MET A 1 160 ? -16.803 -6.819 24.488 1.00 69.44 160 MET A O 1
ATOM 1339 N N . ALA A 1 161 ? -18.368 -6.304 26.010 1.00 63.12 161 ALA A N 1
ATOM 1340 C CA . ALA A 1 161 ? -17.440 -5.545 26.850 1.00 63.12 161 ALA A CA 1
ATOM 1341 C C . ALA A 1 161 ? -16.275 -6.396 27.382 1.00 63.12 161 ALA A C 1
ATOM 1343 O O . ALA A 1 161 ? -15.147 -5.913 27.490 1.00 63.12 161 ALA A O 1
ATOM 1344 N N . ASN A 1 162 ? -16.539 -7.677 27.648 1.00 67.00 162 ASN A N 1
ATOM 1345 C CA . ASN A 1 162 ? -15.515 -8.630 28.064 1.00 67.00 162 ASN A CA 1
ATOM 1346 C C . ASN A 1 162 ? -14.502 -8.901 26.939 1.00 67.00 162 ASN A C 1
ATOM 1348 O O . ASN A 1 162 ? -13.305 -8.948 27.211 1.00 67.00 162 ASN A O 1
ATOM 1352 N N . ASP A 1 163 ? -14.957 -8.976 25.685 1.00 68.00 163 ASP A N 1
ATOM 1353 C CA . ASP A 1 163 ? -14.099 -9.266 24.531 1.00 68.00 163 ASP A CA 1
ATOM 1354 C C . ASP A 1 163 ? -13.146 -8.105 24.230 1.00 68.00 163 ASP A C 1
ATOM 1356 O O . ASP A 1 163 ? -11.973 -8.330 23.949 1.00 68.00 163 ASP A O 1
ATOM 1360 N N . LEU A 1 164 ? -13.608 -6.857 24.367 1.00 66.88 164 LEU A N 1
ATOM 1361 C CA . LEU A 1 164 ? -12.757 -5.670 24.213 1.00 66.88 164 LEU A CA 1
ATOM 1362 C C . LEU A 1 164 ? -11.670 -5.595 25.293 1.00 66.88 164 LEU A C 1
ATOM 1364 O O . LEU A 1 164 ? -10.525 -5.258 24.992 1.00 66.88 164 LEU A O 1
ATOM 1368 N N . ASN A 1 165 ? -12.002 -5.951 26.538 1.00 68.56 165 ASN A N 1
ATOM 1369 C CA . ASN A 1 165 ? -11.029 -6.024 27.627 1.00 68.56 165 ASN A CA 1
ATOM 1370 C C . ASN A 1 165 ? -9.976 -7.112 27.369 1.00 68.56 165 ASN A C 1
ATOM 1372 O O . ASN A 1 165 ? -8.781 -6.847 27.493 1.00 68.56 165 ASN A O 1
ATOM 1376 N N . SER A 1 166 ? -10.406 -8.316 26.986 1.00 67.50 166 SER A N 1
ATOM 1377 C CA . SER A 1 166 ? -9.499 -9.422 26.661 1.00 67.50 166 SER A CA 1
ATOM 1378 C C . SER A 1 166 ? -8.608 -9.097 25.461 1.00 67.50 166 SER A C 1
ATOM 1380 O O . SER A 1 166 ? -7.407 -9.362 25.497 1.00 67.50 166 SER A O 1
ATOM 1382 N N . LEU A 1 167 ? -9.163 -8.461 24.428 1.00 64.88 167 LEU A N 1
ATOM 1383 C CA . LEU A 1 167 ? -8.424 -8.030 23.245 1.00 64.88 167 LEU A CA 1
ATOM 1384 C C . LEU A 1 167 ? -7.364 -6.979 23.600 1.00 64.88 167 LEU A C 1
ATOM 1386 O O . LEU A 1 167 ? -6.203 -7.125 23.226 1.00 64.88 167 LEU A O 1
ATOM 1390 N N . TYR A 1 168 ? -7.728 -5.967 24.392 1.00 67.69 168 TYR A N 1
ATOM 1391 C CA . TYR A 1 168 ? -6.781 -4.957 24.859 1.00 67.69 168 TYR A CA 1
ATOM 1392 C C . TYR A 1 168 ? -5.655 -5.570 25.697 1.00 67.69 168 TYR A C 1
ATOM 1394 O O . TYR A 1 168 ? -4.487 -5.294 25.445 1.00 67.69 168 TYR A O 1
ATOM 1402 N N . GLN A 1 169 ? -5.986 -6.432 26.664 1.00 68.44 169 GLN A N 1
ATOM 1403 C CA . GLN A 1 169 ? -4.995 -7.100 27.517 1.00 68.44 169 GLN A CA 1
ATOM 1404 C C . GLN A 1 169 ? -4.053 -8.016 26.729 1.00 68.44 169 GLN A C 1
ATOM 1406 O O . GLN A 1 169 ? -2.905 -8.188 27.128 1.00 68.44 169 GLN A O 1
ATOM 1411 N N . THR A 1 170 ? -4.524 -8.581 25.617 1.00 62.97 170 THR A N 1
ATOM 1412 C CA . THR A 1 170 ? -3.713 -9.436 24.744 1.00 62.97 170 THR A CA 1
ATOM 1413 C C . THR A 1 170 ? -2.736 -8.621 23.903 1.00 62.97 170 THR A C 1
ATOM 1415 O O . THR A 1 170 ? -1.612 -9.058 23.694 1.00 62.97 170 THR A O 1
ATOM 1418 N N . VAL A 1 171 ? -3.144 -7.447 23.414 1.00 53.16 171 VAL A N 1
ATOM 1419 C CA . VAL A 1 171 ? -2.362 -6.673 22.436 1.00 53.16 171 VAL A CA 1
ATOM 1420 C C . VAL A 1 171 ? -1.475 -5.616 23.103 1.00 53.16 171 VAL A C 1
ATOM 1422 O O . VAL A 1 171 ? -0.304 -5.486 22.754 1.00 53.16 171 VAL A O 1
ATOM 1425 N N . ALA A 1 172 ? -1.997 -4.887 24.094 1.00 60.44 172 ALA A N 1
ATOM 1426 C CA . ALA A 1 172 ? -1.321 -3.738 24.702 1.00 60.44 172 ALA A CA 1
ATOM 1427 C C . ALA A 1 172 ? 0.087 -4.026 25.272 1.00 60.44 172 ALA A C 1
ATOM 1429 O O . ALA A 1 172 ? 0.955 -3.173 25.098 1.00 60.44 172 ALA A O 1
ATOM 1430 N N . PRO A 1 173 ? 0.376 -5.186 25.904 1.00 65.75 173 PRO A N 1
ATOM 1431 C CA . PRO A 1 173 ? 1.710 -5.464 26.448 1.00 65.75 173 PRO A CA 1
ATOM 1432 C C . PRO A 1 173 ? 2.825 -5.550 25.397 1.00 65.75 173 PRO A C 1
ATOM 1434 O O . PRO A 1 173 ? 3.998 -5.446 25.747 1.00 65.75 173 PRO A O 1
ATOM 1437 N N . PHE A 1 174 ? 2.476 -5.759 24.126 1.00 53.75 174 PHE A N 1
ATOM 1438 C CA . PHE A 1 174 ? 3.431 -5.963 23.034 1.00 53.75 174 PHE A CA 1
ATOM 1439 C C . PHE A 1 174 ? 3.619 -4.718 22.164 1.00 53.75 174 PHE A C 1
ATOM 1441 O O . PHE A 1 174 ? 4.265 -4.792 21.119 1.00 53.75 174 PHE A O 1
ATOM 1448 N N . MET A 1 175 ? 3.051 -3.580 22.571 1.00 49.44 175 MET A N 1
ATOM 1449 C CA . MET A 1 175 ? 3.046 -2.359 21.775 1.00 49.44 175 MET A CA 1
ATOM 1450 C C . MET A 1 175 ? 3.742 -1.200 22.482 1.00 49.44 175 MET A C 1
ATOM 1452 O O . MET A 1 175 ? 3.569 -0.972 23.676 1.00 49.44 175 MET A O 1
ATOM 1456 N N . THR A 1 176 ? 4.513 -0.436 21.709 1.00 53.66 176 THR A N 1
ATOM 1457 C CA . THR A 1 176 ? 5.118 0.833 22.140 1.00 53.66 176 THR A CA 1
ATOM 1458 C C . THR A 1 176 ? 4.125 1.996 22.094 1.00 53.66 176 THR A C 1
ATOM 1460 O O . THR A 1 176 ? 4.322 2.998 22.775 1.00 53.66 176 THR A O 1
ATOM 1463 N N . GLU A 1 177 ? 3.049 1.856 21.318 1.00 66.56 177 GLU A N 1
ATOM 1464 C CA . GLU A 1 177 ? 1.982 2.844 21.142 1.00 66.56 177 GLU A CA 1
ATOM 1465 C C . GLU A 1 177 ? 0.625 2.273 21.571 1.00 66.56 177 GLU A C 1
ATOM 1467 O O . GLU A 1 177 ? 0.472 1.065 21.764 1.00 66.56 177 GLU A O 1
ATOM 1472 N N . ARG A 1 178 ? -0.384 3.138 21.746 1.00 74.44 178 ARG A N 1
ATOM 1473 C CA . ARG A 1 178 ? -1.727 2.680 22.131 1.00 74.44 178 ARG A CA 1
ATOM 1474 C C . ARG A 1 178 ? -2.338 1.863 20.984 1.00 74.44 178 ARG A C 1
ATOM 1476 O O . ARG A 1 178 ? -2.423 2.394 19.879 1.00 74.44 178 ARG A O 1
ATOM 1483 N N . PRO A 1 179 ? -2.812 0.628 21.234 1.00 70.44 179 PRO A N 1
ATOM 1484 C CA . PRO A 1 179 ? -3.437 -0.178 20.196 1.00 70.44 179 PRO A CA 1
ATOM 1485 C C . PRO A 1 179 ? -4.705 0.503 19.691 1.00 70.44 179 PRO A C 1
ATOM 1487 O O . PRO A 1 179 ? -5.539 0.963 20.482 1.00 70.44 179 PRO A O 1
ATOM 1490 N N . LEU 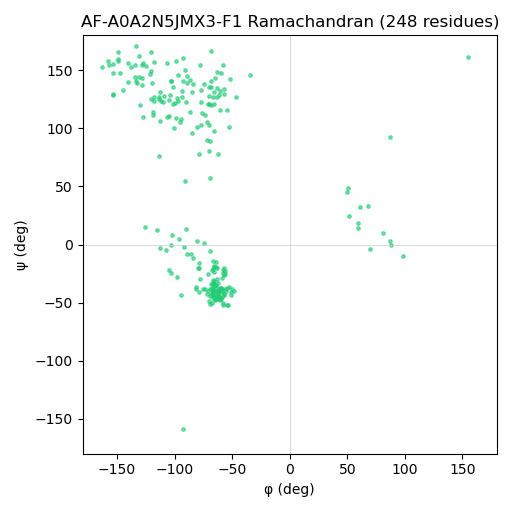A 1 180 ? -4.850 0.528 18.371 1.00 76.56 180 LEU A N 1
ATOM 1491 C CA . LEU A 1 180 ? -6.032 1.048 17.704 1.00 76.56 180 LEU A CA 1
ATOM 1492 C C . LEU A 1 180 ? -6.894 -0.105 17.222 1.00 76.56 180 LEU A C 1
ATOM 1494 O O . LEU A 1 180 ? -6.412 -1.115 16.717 1.00 76.56 180 LEU A O 1
ATOM 1498 N N . PHE A 1 181 ? -8.195 0.071 17.353 1.00 78.56 181 PHE A N 1
ATOM 1499 C CA . PHE A 1 181 ? -9.205 -0.892 16.966 1.00 78.56 181 PHE A CA 1
ATOM 1500 C C . PHE A 1 181 ? -10.180 -0.225 16.010 1.00 78.56 181 PHE A C 1
ATOM 1502 O O . PHE A 1 181 ? -10.383 0.988 16.051 1.00 78.56 181 PHE A O 1
ATOM 1509 N N . CYS A 1 182 ? -10.806 -1.030 15.160 1.00 81.81 182 CYS A N 1
ATOM 1510 C CA . CYS A 1 182 ? -11.864 -0.578 14.276 1.00 81.81 182 CYS A CA 1
ATOM 1511 C C . CYS A 1 182 ? -13.155 -1.307 14.617 1.00 81.81 182 CYS A C 1
ATOM 1513 O O . CYS A 1 182 ? -13.205 -2.534 14.597 1.00 81.81 182 CYS A O 1
ATOM 1515 N N . LEU A 1 183 ? -14.205 -0.557 14.921 1.00 82.81 183 LEU A N 1
ATOM 1516 C CA . LEU A 1 183 ? -15.544 -1.085 15.087 1.00 82.81 183 LEU A CA 1
ATOM 1517 C C . LEU A 1 183 ? -16.319 -0.853 13.793 1.00 82.81 183 LEU A C 1
ATOM 1519 O O . LEU A 1 183 ? -16.656 0.278 13.463 1.00 82.81 183 LEU A O 1
ATOM 1523 N N . SER A 1 184 ? -16.586 -1.928 13.064 1.00 82.88 184 SER A N 1
ATOM 1524 C CA . SER A 1 184 ? -17.175 -1.869 11.726 1.00 82.88 184 SER A CA 1
ATOM 1525 C C . SER A 1 184 ? -18.700 -1.933 11.741 1.00 82.88 184 SER A C 1
ATOM 1527 O O . SER A 1 184 ? -19.297 -2.609 12.584 1.00 82.88 184 SER A O 1
ATOM 1529 N N . SER A 1 185 ? -19.328 -1.301 10.746 1.00 81.69 185 SER A N 1
ATOM 1530 C CA . SER A 1 185 ? -20.786 -1.340 10.525 1.00 81.69 185 SER A CA 1
ATOM 1531 C C . SER A 1 185 ? -21.634 -0.781 11.675 1.00 81.69 185 SER A C 1
ATOM 1533 O O . SER A 1 185 ? -22.757 -1.238 11.902 1.00 81.69 185 SER A O 1
ATOM 1535 N N . VAL A 1 186 ? -21.122 0.214 12.395 1.00 84.06 186 VAL A N 1
ATOM 1536 C CA . VAL A 1 186 ? -21.846 0.914 13.462 1.00 84.06 186 VAL A CA 1
ATOM 1537 C C . VAL A 1 186 ? -22.957 1.757 12.839 1.00 84.06 186 VAL A C 1
ATOM 1539 O O . VAL A 1 186 ? -22.676 2.547 11.938 1.00 84.06 186 VAL 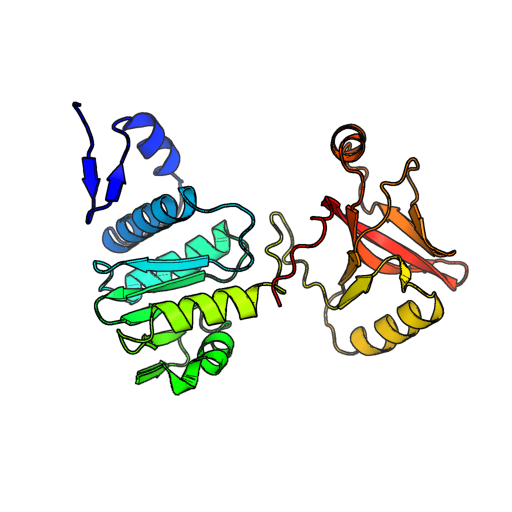A O 1
ATOM 1542 N N . PRO A 1 187 ? -24.220 1.643 13.281 1.00 82.44 187 PRO A N 1
ATOM 1543 C CA . PRO A 1 187 ? -25.273 2.550 12.838 1.00 82.44 187 PRO A CA 1
ATOM 1544 C C . PRO A 1 187 ? -24.893 4.003 13.137 1.00 82.44 187 PRO A C 1
ATOM 1546 O O . PRO A 1 187 ? -24.441 4.296 14.244 1.00 82.44 187 PRO A O 1
ATOM 1549 N N . MET A 1 188 ? -25.081 4.906 12.169 1.00 75.81 188 MET A N 1
ATOM 1550 C CA . MET A 1 188 ? -24.683 6.310 12.316 1.00 75.81 188 MET A CA 1
ATOM 1551 C C . MET A 1 188 ? -25.316 6.937 13.580 1.00 75.81 188 MET A C 1
ATOM 1553 O O . MET A 1 188 ? -26.547 7.034 13.666 1.00 75.81 188 MET A O 1
ATOM 1557 N N . PRO A 1 189 ? -24.507 7.340 14.578 1.00 70.44 189 PRO A N 1
ATOM 1558 C CA . PRO A 1 189 ? -24.996 7.890 15.835 1.00 70.44 189 PRO A CA 1
ATOM 1559 C C . PRO A 1 189 ? -25.644 9.261 15.633 1.00 70.44 189 PRO A C 1
ATOM 1561 O O . PRO A 1 189 ? -25.157 10.104 14.884 1.00 70.44 189 PRO A O 1
ATOM 1564 N N . ARG A 1 190 ? -26.742 9.509 16.355 1.00 66.31 190 ARG A N 1
ATOM 1565 C CA . ARG A 1 190 ? -27.407 10.827 16.402 1.00 66.31 190 ARG A CA 1
ATOM 1566 C C . ARG A 1 190 ? -26.855 11.738 17.500 1.00 66.31 190 ARG A C 1
ATOM 1568 O O . ARG A 1 190 ? -27.223 12.906 17.572 1.00 66.31 190 ARG A O 1
ATOM 1575 N N . GLU A 1 191 ? -25.995 11.196 18.353 1.00 68.31 191 GLU A N 1
ATOM 1576 C CA . GLU A 1 191 ? -25.487 11.828 19.565 1.00 68.31 191 GLU A CA 1
ATOM 1577 C C . GLU A 1 191 ? -23.966 11.999 19.492 1.00 68.31 191 GLU A C 1
ATOM 1579 O O . GLU A 1 191 ? -23.277 11.282 18.767 1.00 68.31 191 GLU A O 1
ATOM 1584 N N . LYS A 1 192 ? -23.424 12.948 20.270 1.00 67.44 192 LYS A N 1
ATOM 1585 C CA . LYS A 1 192 ? -21.969 13.174 20.365 1.00 67.44 192 LYS A CA 1
ATOM 1586 C C . LYS A 1 192 ? -21.226 11.998 21.007 1.00 67.44 192 LYS A C 1
ATOM 1588 O O . LYS A 1 192 ? -20.030 11.854 20.786 1.00 67.44 192 LYS A O 1
ATOM 1593 N N . ILE A 1 193 ? -21.916 11.193 21.810 1.00 72.69 193 ILE A N 1
ATOM 1594 C CA . ILE A 1 193 ? -21.379 9.981 22.429 1.00 72.69 193 ILE A CA 1
ATOM 1595 C C . ILE A 1 193 ? -22.039 8.799 21.734 1.00 72.69 193 ILE A C 1
ATOM 1597 O O . ILE A 1 193 ? -23.263 8.733 21.651 1.00 72.69 193 ILE A O 1
ATOM 1601 N N . VAL A 1 194 ? -21.238 7.857 21.248 1.00 79.19 194 VAL A N 1
ATOM 1602 C CA . VAL A 1 194 ? -21.761 6.624 20.660 1.00 79.19 194 VAL A CA 1
ATOM 1603 C C . VAL A 1 194 ? -21.780 5.570 21.751 1.00 79.19 194 VAL A C 1
ATOM 1605 O O . VAL A 1 194 ? -20.727 5.105 22.176 1.00 79.19 194 VAL A O 1
ATOM 1608 N N . ASN A 1 195 ? -22.962 5.195 22.238 1.00 82.25 195 ASN A N 1
ATOM 1609 C CA . ASN A 1 195 ? -23.072 4.052 23.138 1.00 82.25 195 ASN A CA 1
ATOM 1610 C C . ASN A 1 195 ? -23.223 2.772 22.314 1.00 82.25 195 ASN A C 1
ATOM 1612 O O . ASN A 1 195 ? -24.231 2.573 21.634 1.00 82.25 195 ASN A O 1
ATOM 1616 N N . VAL A 1 196 ? -22.226 1.894 22.383 1.00 78.25 196 VAL A N 1
ATOM 1617 C CA . VAL A 1 196 ? -22.306 0.558 21.793 1.00 78.25 196 VAL A CA 1
ATOM 1618 C C . VAL A 1 196 ? -22.302 -0.461 22.915 1.00 78.25 196 VAL A C 1
ATOM 1620 O O . VAL A 1 196 ? -21.273 -0.712 23.539 1.00 78.25 196 VAL A O 1
ATOM 1623 N N . LYS A 1 197 ? -23.477 -1.052 23.163 1.00 75.19 197 LYS A N 1
ATOM 1624 C CA . LYS A 1 197 ? -23.675 -2.154 24.117 1.00 75.19 197 LYS A CA 1
ATOM 1625 C C . LYS A 1 197 ? -23.065 -1.874 25.501 1.00 75.19 197 LYS A C 1
ATOM 1627 O O . LYS A 1 197 ? -22.404 -2.729 26.085 1.00 75.19 197 LYS A O 1
ATOM 1632 N N . GLY A 1 198 ? -23.284 -0.665 26.021 1.00 76.44 198 GLY A N 1
ATOM 1633 C CA . GLY A 1 198 ? -22.819 -0.264 27.352 1.00 76.44 198 GLY A CA 1
ATOM 1634 C C . GLY A 1 198 ? -21.404 0.317 27.398 1.00 76.44 198 GLY A C 1
ATOM 1635 O O . GLY A 1 198 ? -20.974 0.729 28.472 1.00 76.44 198 GLY A O 1
ATOM 1636 N N . ILE A 1 199 ? -20.702 0.407 26.264 1.00 81.81 199 ILE A N 1
ATOM 1637 C CA . ILE A 1 199 ? -19.423 1.117 26.156 1.00 81.81 199 ILE A CA 1
ATOM 1638 C C . ILE A 1 199 ? -19.656 2.448 25.460 1.00 81.81 199 ILE A C 1
ATOM 1640 O O . ILE A 1 199 ? -20.246 2.508 24.380 1.00 81.81 199 ILE A O 1
ATOM 1644 N N . ASN A 1 200 ? -19.176 3.514 26.090 1.00 87.62 200 ASN A N 1
ATOM 1645 C CA . ASN A 1 200 ? -19.210 4.846 25.513 1.00 87.62 200 ASN A CA 1
ATOM 1646 C C . ASN A 1 200 ? -17.998 5.040 24.606 1.00 87.62 200 ASN A C 1
ATOM 1648 O O . ASN A 1 200 ? -16.866 4.783 25.019 1.00 87.62 200 ASN A O 1
ATOM 1652 N N . PHE A 1 201 ? -18.246 5.527 23.396 1.00 86.56 201 PHE A N 1
ATOM 1653 C CA . PHE A 1 201 ? -17.222 5.977 22.471 1.00 86.56 201 PHE A CA 1
ATOM 1654 C C . PHE A 1 201 ? -17.329 7.490 22.316 1.00 86.56 201 PHE A C 1
ATOM 1656 O O . PHE A 1 201 ? -18.398 8.014 21.987 1.00 86.56 201 PHE A O 1
ATOM 1663 N N . VAL A 1 202 ? -16.234 8.190 22.597 1.00 86.44 202 VAL A N 1
ATOM 1664 C CA . VAL A 1 202 ? -16.169 9.656 22.612 1.00 86.44 202 VAL A CA 1
ATOM 1665 C C . VAL A 1 202 ? -15.147 10.149 21.603 1.00 86.44 202 VAL A C 1
ATOM 1667 O O . VAL A 1 202 ? -14.158 9.477 21.351 1.00 86.44 202 VAL A O 1
ATOM 1670 N N . TRP A 1 203 ? -15.353 11.328 21.035 1.00 79.12 203 TRP A N 1
ATOM 1671 C CA . TRP A 1 203 ? -14.413 11.911 20.079 1.00 79.12 203 TRP A CA 1
ATOM 1672 C C . TRP A 1 203 ? -13.188 12.496 20.783 1.00 79.12 203 TRP A C 1
ATOM 1674 O O . TRP A 1 203 ? -13.344 13.240 21.750 1.00 79.12 203 TRP A O 1
ATOM 1684 N N . ALA A 1 204 ? -11.987 12.187 20.282 1.00 68.88 204 ALA A N 1
ATOM 1685 C CA . ALA A 1 204 ? -10.734 12.751 20.792 1.00 68.88 204 ALA A CA 1
ATOM 1686 C C . ALA A 1 204 ? -10.652 14.275 20.572 1.00 68.88 204 ALA A C 1
ATOM 1688 O O . ALA A 1 204 ? -10.147 15.000 21.425 1.00 68.88 204 ALA A O 1
ATOM 1689 N N . GLU A 1 205 ? -11.203 14.763 19.455 1.00 61.47 205 GLU A N 1
ATOM 1690 C CA . GLU A 1 205 ? -11.287 16.182 19.098 1.00 61.47 205 GLU A CA 1
ATOM 1691 C C . GLU A 1 205 ? -12.699 16.517 18.594 1.00 61.47 205 GLU A C 1
ATOM 1693 O O . GLU A 1 205 ? -13.332 15.707 17.911 1.00 61.47 205 GLU A O 1
ATOM 1698 N N . GLN A 1 206 ? -13.205 17.721 18.898 1.00 54.09 206 GLN A N 1
ATOM 1699 C CA . GLN A 1 206 ? -14.445 18.232 18.301 1.00 54.09 206 GLN A CA 1
ATOM 1700 C C . GLN A 1 206 ? -14.207 18.550 16.821 1.00 54.09 206 GLN A C 1
ATOM 1702 O O . GLN A 1 206 ? -13.997 19.698 16.441 1.00 54.09 206 GLN A O 1
ATOM 1707 N N . LYS A 1 207 ? -14.231 17.530 15.966 1.00 52.81 207 LYS A N 1
ATOM 1708 C CA . LYS A 1 207 ? -14.333 17.748 14.527 1.00 52.81 207 LYS A CA 1
ATOM 1709 C C . LYS A 1 207 ? -15.788 18.084 14.203 1.00 52.81 207 LYS A C 1
ATOM 1711 O O . LYS A 1 207 ? -16.687 17.294 14.488 1.00 52.81 207 LYS A O 1
ATOM 1716 N N . ASP A 1 208 ? -16.014 19.243 13.586 1.00 52.94 208 ASP A N 1
ATOM 1717 C CA . ASP A 1 208 ? -17.305 19.687 13.034 1.00 52.94 208 ASP A CA 1
ATOM 1718 C C . ASP A 1 208 ? -17.694 18.839 11.800 1.00 52.94 208 ASP A C 1
ATOM 1720 O O . ASP A 1 208 ? -17.870 19.311 10.683 1.00 52.94 208 ASP A O 1
ATOM 1724 N N . GLN A 1 209 ? -17.787 17.521 11.980 1.00 56.56 209 GLN A N 1
ATOM 1725 C CA . GLN A 1 209 ? -18.133 16.552 10.936 1.00 56.56 209 GLN A CA 1
ATOM 1726 C C . GLN A 1 209 ? -19.625 16.191 10.943 1.00 56.56 209 GLN A C 1
ATOM 1728 O O . GLN A 1 209 ? -20.067 15.350 10.160 1.00 56.56 209 GLN A O 1
ATOM 1733 N N . ALA A 1 210 ? -20.426 16.841 11.795 1.00 56.47 210 ALA A N 1
ATOM 1734 C CA . ALA A 1 210 ? -21.831 16.509 12.021 1.00 56.47 210 ALA A CA 1
ATOM 1735 C C . ALA A 1 210 ? -22.701 16.577 10.750 1.00 56.47 210 ALA A C 1
ATOM 1737 O O . ALA A 1 210 ? -23.685 15.847 10.654 1.00 56.47 210 ALA A O 1
ATOM 1738 N N . GLU A 1 211 ? -22.369 17.416 9.765 1.00 55.28 211 GLU A N 1
ATOM 1739 C CA . GLU A 1 211 ? -23.109 17.466 8.493 1.00 55.28 211 GLU A CA 1
ATOM 1740 C C . GLU A 1 211 ? -22.692 16.379 7.497 1.00 55.28 211 GLU A C 1
ATOM 1742 O O . GLU A 1 211 ? -23.553 15.795 6.837 1.00 55.28 211 GLU A O 1
ATOM 1747 N N . THR A 1 212 ? -21.399 16.058 7.423 1.00 54.88 212 THR A N 1
ATOM 1748 C CA . THR A 1 212 ? -20.865 14.994 6.555 1.00 54.88 212 THR A CA 1
ATOM 1749 C C . THR A 1 212 ? -21.343 13.620 7.018 1.00 54.88 212 THR A C 1
ATOM 1751 O O . THR A 1 212 ? -21.765 12.797 6.205 1.00 54.88 212 THR A O 1
ATOM 1754 N N . LEU A 1 213 ? -21.370 13.410 8.336 1.00 58.53 213 LEU A N 1
ATOM 1755 C CA . LEU A 1 213 ? -21.801 12.168 8.969 1.00 58.53 213 LEU A CA 1
ATOM 1756 C C . LEU A 1 213 ? -23.303 11.887 8.746 1.00 58.53 213 LEU A C 1
ATOM 1758 O O . LEU A 1 213 ? -23.694 10.752 8.479 1.00 58.53 213 LEU A O 1
ATOM 1762 N N . LYS A 1 214 ? -24.169 12.910 8.721 1.00 60.81 214 LYS A N 1
ATOM 1763 C CA . LYS A 1 214 ? -25.622 12.731 8.490 1.00 60.81 214 LYS A CA 1
ATOM 1764 C C . LYS A 1 214 ? -25.978 12.015 7.179 1.00 60.81 214 LYS A C 1
ATOM 1766 O O . LYS A 1 214 ? -27.095 11.519 7.054 1.00 60.81 214 LYS A O 1
ATOM 1771 N N . ARG A 1 215 ? -25.068 11.975 6.197 1.00 65.56 215 ARG A N 1
ATOM 1772 C CA . ARG A 1 215 ? -25.289 11.316 4.897 1.00 65.56 215 ARG A CA 1
ATOM 1773 C C . ARG A 1 215 ? -24.999 9.812 4.914 1.00 65.56 215 ARG A C 1
ATOM 1775 O O . ARG A 1 215 ? -25.346 9.132 3.951 1.00 65.56 215 ARG A O 1
ATOM 1782 N N . TRP A 1 216 ? -24.369 9.284 5.961 1.00 70.25 216 TRP A N 1
ATOM 1783 C CA . TRP A 1 216 ? -23.956 7.881 6.038 1.00 70.25 216 TRP A CA 1
ATOM 1784 C C . TRP A 1 216 ? -24.931 7.064 6.891 1.00 70.25 216 TRP A C 1
ATOM 1786 O O . TRP A 1 216 ? -25.346 7.499 7.959 1.00 70.25 216 TRP A O 1
ATOM 1796 N N . GLN A 1 217 ? -25.310 5.870 6.422 1.00 76.06 217 GLN A N 1
ATOM 1797 C CA . GLN A 1 217 ? -26.213 4.976 7.167 1.00 76.06 217 GLN A CA 1
ATOM 1798 C C . GLN A 1 217 ? -25.470 4.166 8.238 1.00 76.06 217 GLN A C 1
ATOM 1800 O O . GLN A 1 217 ? -25.995 3.925 9.327 1.00 76.06 217 GLN A O 1
ATOM 1805 N N . LYS A 1 218 ? -24.236 3.765 7.926 1.00 80.88 218 LYS A N 1
ATOM 1806 C CA . LYS A 1 218 ? -23.338 3.011 8.798 1.00 80.88 218 LYS A CA 1
ATOM 1807 C C . LYS A 1 218 ? -21.926 3.569 8.693 1.00 80.88 218 LYS A C 1
ATOM 1809 O O . LYS A 1 218 ? -21.556 4.107 7.645 1.00 80.88 218 LYS A O 1
ATOM 1814 N N . ILE A 1 219 ? -21.159 3.410 9.761 1.00 79.25 219 ILE A N 1
ATOM 1815 C CA . ILE A 1 219 ? -19.775 3.850 9.864 1.00 79.25 219 ILE A CA 1
ATOM 1816 C C . ILE A 1 219 ? -18.854 2.810 10.475 1.00 79.25 219 ILE A C 1
ATOM 1818 O O . ILE A 1 219 ? -19.264 1.966 11.271 1.00 79.25 219 ILE A O 1
ATOM 1822 N N . ASP A 1 220 ? -17.586 2.929 10.119 1.00 81.56 220 ASP A N 1
ATOM 1823 C CA . ASP A 1 220 ? -16.491 2.253 10.783 1.00 81.56 220 ASP A CA 1
ATOM 1824 C C . ASP A 1 220 ? -15.828 3.266 11.734 1.00 81.56 220 ASP A C 1
ATOM 1826 O O . ASP A 1 220 ? -15.416 4.346 11.305 1.00 81.56 220 ASP A O 1
ATOM 1830 N N . LEU A 1 221 ? -15.784 2.949 13.032 1.00 83.38 221 LEU A N 1
ATOM 1831 C CA . LEU A 1 221 ? -15.175 3.787 14.070 1.00 83.38 221 LEU A CA 1
ATOM 1832 C C . LEU A 1 221 ? -13.758 3.304 14.360 1.00 83.38 221 LEU A C 1
ATOM 1834 O O . LEU A 1 221 ? -13.591 2.161 14.782 1.00 83.38 221 LEU A O 1
ATOM 1838 N N . VAL A 1 222 ? -12.757 4.169 14.231 1.00 80.69 222 VAL A N 1
ATOM 1839 C CA . VAL A 1 222 ? -11.387 3.880 14.675 1.00 80.69 222 VAL A CA 1
ATOM 1840 C C . VAL A 1 222 ? -11.171 4.500 16.049 1.00 80.69 222 VAL A C 1
ATOM 1842 O O . VAL A 1 222 ? -11.411 5.692 16.246 1.00 80.69 222 VAL A O 1
ATOM 1845 N N . PHE A 1 223 ? -10.736 3.698 17.018 1.00 84.56 223 PHE A N 1
ATOM 1846 C CA . PHE A 1 223 ? -10.621 4.115 18.415 1.00 84.56 223 PHE A CA 1
ATOM 1847 C C . PHE A 1 223 ? -9.482 3.400 19.143 1.00 84.56 223 PHE A C 1
ATOM 1849 O O . PHE A 1 223 ? -9.098 2.294 18.775 1.00 84.56 223 PHE A O 1
ATOM 1856 N N . TYR A 1 224 ? -8.990 3.991 20.231 1.00 85.69 224 TYR A N 1
ATOM 1857 C CA . TYR A 1 224 ? -8.241 3.256 21.257 1.00 85.69 224 TYR A CA 1
ATOM 1858 C C . TYR A 1 224 ? -9.101 3.090 22.513 1.00 85.69 224 TYR A C 1
ATOM 1860 O O . TYR A 1 224 ? -10.030 3.862 22.754 1.00 85.69 224 TYR A O 1
ATOM 1868 N N . LEU A 1 225 ? -8.799 2.075 23.322 1.00 85.56 225 LEU A N 1
ATOM 1869 C CA . LEU A 1 225 ? -9.481 1.835 24.595 1.00 85.56 225 LEU A CA 1
ATOM 1870 C C . LEU A 1 225 ? -8.740 2.497 25.755 1.00 85.56 225 LEU A C 1
ATOM 1872 O O . LEU A 1 225 ? -7.512 2.436 25.842 1.00 85.56 225 LEU A O 1
ATOM 1876 N N . GLU A 1 226 ? -9.498 3.063 26.687 1.00 84.88 226 GLU A N 1
ATOM 1877 C CA . GLU A 1 226 ? -8.991 3.594 27.949 1.00 84.88 226 GLU A CA 1
ATOM 1878 C C . GLU A 1 226 ? -9.936 3.283 29.115 1.00 84.88 226 GLU A C 1
ATOM 1880 O O . GLU A 1 226 ? -11.136 3.052 28.938 1.00 84.88 226 GLU A O 1
ATOM 1885 N N . LYS A 1 227 ? -9.388 3.262 30.334 1.00 81.31 227 LYS A N 1
ATOM 1886 C CA . LYS A 1 227 ? -10.189 3.178 31.558 1.00 81.31 227 LYS A CA 1
ATOM 1887 C C . LYS A 1 227 ? -10.465 4.574 32.089 1.00 81.31 227 LYS A C 1
ATOM 1889 O O . LYS A 1 227 ? -9.549 5.349 32.348 1.00 81.31 227 LYS A O 1
ATOM 1894 N N . THR A 1 228 ? -11.739 4.857 32.314 1.00 79.81 228 THR A N 1
ATOM 1895 C CA . THR A 1 228 ? -12.179 6.058 33.026 1.00 79.81 228 THR A CA 1
ATOM 1896 C C . THR A 1 228 ? -11.782 6.004 34.504 1.00 79.81 228 THR A C 1
ATOM 1898 O O . THR A 1 228 ? -11.488 4.938 35.050 1.00 79.81 228 THR A O 1
ATOM 1901 N N . GLN A 1 229 ? -11.876 7.142 35.201 1.00 77.69 229 GLN A N 1
ATOM 1902 C CA . GLN A 1 229 ? -11.657 7.228 36.655 1.00 77.69 229 GLN A CA 1
ATOM 1903 C C . GLN A 1 229 ? -12.571 6.287 37.466 1.00 77.69 229 GLN A C 1
ATOM 1905 O O . GLN A 1 229 ? -12.232 5.900 38.579 1.00 77.69 229 GLN A O 1
ATOM 1910 N N . LYS A 1 230 ? -13.713 5.869 36.899 1.00 80.62 230 LYS A N 1
ATOM 1911 C CA . LYS A 1 230 ? -14.649 4.905 37.504 1.00 80.62 230 LYS A CA 1
ATOM 1912 C C . LYS A 1 230 ? -14.346 3.445 37.138 1.00 80.62 230 LYS A C 1
ATOM 1914 O O . LYS A 1 230 ? -15.189 2.580 37.348 1.00 80.62 230 LYS A O 1
ATOM 1919 N N . SER A 1 231 ? -13.173 3.159 36.571 1.00 73.31 231 SER A N 1
ATOM 1920 C CA . SER A 1 231 ? -12.768 1.828 36.086 1.00 73.31 231 SER A CA 1
ATOM 1921 C C . SER A 1 231 ? -13.671 1.229 34.998 1.00 73.31 231 SER A C 1
ATOM 1923 O O . SER A 1 231 ? -13.613 0.028 34.740 1.00 73.31 231 SER A O 1
ATOM 1925 N N . GLN A 1 232 ? -14.479 2.053 34.328 1.00 80.50 232 GLN A N 1
ATOM 1926 C CA . GLN A 1 232 ? -15.266 1.638 33.167 1.00 80.50 232 GLN A CA 1
ATOM 1927 C C . GLN A 1 232 ? -14.452 1.834 31.887 1.00 80.50 232 GLN A C 1
ATOM 1929 O O . GLN A 1 232 ? -13.763 2.849 31.750 1.00 80.50 232 GLN A O 1
ATOM 1934 N N . TRP A 1 233 ? -14.545 0.873 30.967 1.00 81.31 233 TRP A N 1
ATOM 1935 C CA . TRP A 1 233 ? -13.938 0.963 29.641 1.00 81.31 233 TRP A CA 1
ATOM 1936 C C . TRP A 1 233 ? -14.663 1.993 28.773 1.00 81.31 233 TRP A C 1
ATOM 1938 O O . TRP A 1 233 ? -15.893 2.019 28.716 1.00 81.31 233 TRP A O 1
ATOM 1948 N N . GLN A 1 234 ? -13.880 2.815 28.086 1.00 88.00 234 GLN A N 1
ATOM 1949 C CA . GLN A 1 234 ? -14.329 3.823 27.136 1.00 88.00 234 GLN A CA 1
ATOM 1950 C C . GLN A 1 234 ? -13.476 3.716 25.870 1.00 88.00 234 GLN A C 1
ATOM 1952 O O . GLN A 1 234 ? -12.272 3.462 25.947 1.00 88.00 234 GLN A O 1
ATOM 1957 N N . GLY A 1 235 ? -14.101 3.884 24.707 1.00 88.44 235 GLY A N 1
ATOM 1958 C CA . GLY A 1 235 ? -13.393 4.041 23.441 1.00 88.44 235 GLY A CA 1
ATOM 1959 C C . GLY A 1 235 ? -13.197 5.519 23.130 1.00 88.44 235 GLY A C 1
ATOM 1960 O O . GLY A 1 235 ? -14.149 6.292 23.194 1.00 88.44 235 GLY A O 1
ATOM 1961 N N . THR A 1 236 ? -11.993 5.926 22.758 1.00 87.69 236 THR A N 1
ATOM 1962 C CA . THR A 1 236 ? -11.750 7.285 22.270 1.00 87.69 236 THR A CA 1
ATOM 1963 C C . THR A 1 236 ? -11.533 7.231 20.767 1.00 87.69 236 THR A C 1
ATOM 1965 O O . THR A 1 236 ? -10.556 6.659 20.285 1.00 87.69 236 THR A O 1
ATOM 1968 N N . ILE A 1 237 ? -12.515 7.762 20.040 1.00 84.31 237 ILE A N 1
ATOM 1969 C CA . ILE A 1 237 ? -12.612 7.805 18.586 1.00 84.31 237 ILE A CA 1
ATOM 1970 C C . ILE A 1 237 ? -11.576 8.792 18.070 1.00 84.31 237 ILE A C 1
ATOM 1972 O O . ILE A 1 237 ? -11.607 9.980 18.402 1.00 84.31 237 ILE A O 1
ATOM 1976 N N . VAL A 1 238 ? -10.686 8.282 17.233 1.00 79.31 238 VAL A N 1
ATOM 1977 C CA . VAL A 1 238 ? -9.659 9.065 16.544 1.00 79.31 238 VAL A CA 1
ATOM 1978 C C . VAL A 1 238 ? -10.030 9.314 15.086 1.00 79.31 238 VAL A C 1
ATOM 1980 O O . VAL A 1 238 ? -9.590 10.314 14.520 1.00 79.31 238 VAL A O 1
ATOM 1983 N N . ASP A 1 239 ? -10.871 8.452 14.497 1.00 76.69 239 ASP A N 1
ATOM 1984 C CA . ASP A 1 239 ? -11.337 8.607 13.121 1.00 76.69 239 ASP A CA 1
ATOM 1985 C C . ASP A 1 239 ? -12.657 7.873 12.834 1.00 76.69 239 ASP A C 1
ATOM 1987 O O . ASP A 1 239 ? -13.020 6.936 13.554 1.00 76.69 239 ASP A O 1
ATOM 1991 N N . VAL A 1 240 ? -13.374 8.304 11.788 1.00 75.25 240 VAL A N 1
ATOM 1992 C CA . VAL A 1 240 ? -14.658 7.726 11.353 1.00 75.25 240 VAL A CA 1
ATOM 1993 C C . VAL A 1 240 ? -14.811 7.748 9.836 1.00 75.25 240 VAL A C 1
ATOM 1995 O O . VAL A 1 240 ? -14.676 8.789 9.197 1.00 75.25 240 VAL A O 1
ATOM 1998 N N . GLU A 1 241 ? -15.223 6.612 9.273 1.00 71.94 241 GLU A N 1
ATOM 1999 C CA . GLU A 1 241 ? -15.440 6.433 7.833 1.00 71.94 241 GLU A CA 1
ATOM 2000 C C . GLU A 1 241 ? -16.828 5.843 7.530 1.00 71.94 241 GLU A C 1
ATOM 2002 O O . GLU A 1 241 ? -17.377 5.123 8.364 1.00 71.94 241 GLU A O 1
ATOM 2007 N N . PRO A 1 242 ? -17.414 6.066 6.337 1.00 71.56 242 PRO A N 1
ATOM 2008 C CA . PRO A 1 242 ? -18.630 5.369 5.930 1.00 71.56 242 PRO A CA 1
ATOM 2009 C C . PRO A 1 242 ? -18.361 3.872 5.763 1.00 71.56 242 PRO A C 1
ATOM 2011 O O . PRO A 1 242 ? -17.441 3.472 5.044 1.00 71.56 242 PRO A O 1
ATOM 2014 N N . THR A 1 243 ? -19.214 3.028 6.345 1.00 68.50 243 THR A N 1
ATOM 2015 C CA . THR A 1 243 ? -19.156 1.585 6.104 1.00 68.50 243 THR A CA 1
ATOM 2016 C C . THR A 1 243 ? -19.497 1.317 4.646 1.00 68.50 243 THR A C 1
ATOM 2018 O O . THR A 1 243 ? -20.589 1.626 4.167 1.00 68.50 243 THR A O 1
ATOM 2021 N N . ARG A 1 244 ? -18.566 0.694 3.929 1.00 63.31 244 ARG A N 1
ATOM 2022 C CA . ARG A 1 244 ? -18.810 0.212 2.570 1.00 63.31 244 ARG A CA 1
ATOM 2023 C C . ARG A 1 244 ? -19.548 -1.117 2.678 1.00 63.31 244 ARG A C 1
ATOM 2025 O O . ARG A 1 244 ? -18.921 -2.130 2.981 1.00 63.31 244 ARG A O 1
ATOM 2032 N N . ASP A 1 245 ? -20.868 -1.110 2.478 1.00 46.53 245 ASP A N 1
ATOM 2033 C CA . ASP A 1 245 ? -21.701 -2.318 2.523 1.00 46.53 245 ASP A CA 1
ATOM 2034 C C . ASP A 1 245 ? -21.138 -3.411 1.584 1.00 46.53 245 ASP A C 1
ATOM 2036 O O . ASP A 1 245 ? -21.318 -3.402 0.367 1.00 46.53 245 ASP A O 1
ATOM 2040 N N . GLY A 1 246 ? -20.444 -4.385 2.172 1.00 37.25 246 GLY A N 1
ATOM 2041 C CA . GLY A 1 246 ? -20.627 -5.790 1.823 1.00 37.25 246 GLY A CA 1
ATOM 2042 C C . GLY A 1 246 ? -20.187 -6.284 0.442 1.00 37.25 246 GLY A C 1
ATOM 2043 O O . GLY A 1 246 ? -20.778 -7.241 -0.046 1.00 37.25 246 GLY A O 1
ATOM 2044 N N . ARG A 1 247 ? -19.123 -5.756 -0.173 1.00 27.83 247 ARG A N 1
ATOM 2045 C CA . ARG A 1 247 ? -18.341 -6.559 -1.142 1.00 27.83 247 ARG A CA 1
ATOM 2046 C C . ARG A 1 247 ? -16.942 -6.831 -0.612 1.00 27.83 247 ARG A C 1
ATOM 2048 O O . ARG A 1 247 ? -15.953 -6.234 -1.035 1.00 27.83 247 ARG A O 1
ATOM 2055 N N . ILE A 1 248 ? -16.884 -7.772 0.322 1.00 27.42 248 ILE A N 1
ATOM 2056 C CA . ILE A 1 248 ? -15.714 -8.623 0.525 1.00 27.42 248 ILE A CA 1
ATOM 2057 C C . ILE A 1 248 ? -15.791 -9.666 -0.610 1.00 27.42 248 ILE A C 1
ATOM 2059 O O . ILE A 1 248 ? -16.665 -10.525 -0.540 1.00 27.42 248 ILE A O 1
ATOM 2063 N N . PRO A 1 249 ? -15.013 -9.594 -1.709 1.00 29.00 249 PRO A N 1
ATOM 2064 C CA . PRO A 1 249 ? -14.860 -10.745 -2.572 1.00 29.00 249 PRO A CA 1
ATOM 2065 C C . PRO A 1 249 ? -14.060 -11.769 -1.773 1.00 29.00 249 PRO A C 1
ATOM 2067 O O . PRO A 1 249 ? -12.957 -11.481 -1.297 1.00 29.00 249 PRO A O 1
ATOM 2070 N N . VAL A 1 250 ? -14.711 -12.909 -1.583 1.00 30.58 250 VAL A N 1
ATOM 2071 C CA . VAL A 1 250 ? -14.108 -14.183 -1.199 1.00 30.58 250 VAL A CA 1
ATOM 2072 C C . VAL A 1 250 ? -12.927 -14.486 -2.122 1.00 30.58 250 VAL A C 1
ATOM 2074 O O . VAL A 1 250 ? -13.037 -14.180 -3.334 1.00 30.58 250 VAL A O 1
#

pLDDT: mean 71.39, std 17.66, range [27.42, 96.88]

Secondary structure (DSSP, 8-state):
----EEETTEEE-S-HHHHHHHH---SS---HHHHHHHHHHHHHHHTSPSP-SSEEEE-TT---HHHHHHHHHHHHHHHSS-EEEE-GGGEEE--GGGTHHHHTTGGGEEEE-TTSEEEE-GGGHHHHHHHHHHHHTTS----SS----EEEEEEGGG--HHHHHHHHHHHGGG-SSPPEEEEEEEE--SSSSEEETTEEEEESS----HHHHTT-SEEEEEEEEEE-TTS-EEEEEEEEEE---S----

Nearest PDB structures (foldseek):
  6cqk-assembly3_C  TM=5.702E-01  e=1.703E-01  Saccharomyces cerevisiae
  4dam-assembly3_L  TM=5.160E-01  e=6.497E-01  Streptomyces coelicolor
  8q9t-assembly1_C  TM=5.005E-01  e=4.032E+00  Saccharomyces cerevisiae